Protein AF-A0A429IFC6-F1 (afdb_monomer)

Mean predicted aligned error: 6.34 Å

Sequence (269 aa):
KSPNPAKVIGRLPDEGERLALRFLDGLCARIGERYAPGARLVICSDGHIFSDLIGVPDPHVDAYNDALRAMIRTAGLSHLSTFDLRDVYGDLPCDAKREQVLRRYAPSLDALRAETRDTAAHDGETLRLYRGITRFLFEDTTGFEGTRSALQRACRSRAYGVIRRSRAWGALIAEHHPDAVRLSIHPQPRGAAKFGIRLLDAPDAWMTPWHACVLRQADGGVRLLRAADAARLGRLVHRDGRPSHYVEGAGRPAPVRLPAQVPPSATRR

Radius of gyration: 20.23 Å; Cα contacts (8 Å, |Δi|>4): 369; chains: 1; bounding box: 49×67×44 Å

Solvent-accessible surface area (backbone atoms only — not comparable to full-atom values): 15242 Å² total; per-residue (Å²): 87,50,68,24,64,57,25,21,81,56,59,55,70,36,47,32,46,56,52,30,51,52,46,55,31,52,50,25,52,57,42,27,78,78,37,84,92,44,50,73,46,72,47,70,55,57,50,71,70,41,19,79,80,67,68,39,60,60,73,54,41,50,53,23,52,52,49,46,55,46,50,38,59,78,69,64,42,82,35,55,50,76,44,42,71,52,79,77,52,53,86,55,56,63,68,59,49,42,47,55,43,41,74,75,47,32,67,56,70,64,60,55,50,50,48,43,68,37,58,72,54,78,77,20,49,57,36,53,51,43,52,51,44,21,52,48,48,52,72,39,62,69,90,72,94,65,53,73,68,56,49,52,52,52,23,51,59,45,22,55,55,52,53,34,43,51,51,12,50,51,49,54,47,41,72,78,43,69,87,54,84,42,72,32,68,44,83,52,63,91,90,48,83,43,44,52,49,83,64,67,55,48,93,48,75,73,72,46,48,56,56,19,29,29,33,36,40,90,88,70,46,65,37,50,34,35,28,58,60,35,60,76,52,21,48,83,38,67,53,96,91,34,73,33,34,24,38,49,46,100,62,80,80,74,81,78,79,68,80,77,78,77,74,82,80,78,82,76,133

Foldseek 3Di:
DQLDCQFDVDLAFFQQLLLLLVQVLVVQVVQCVVPVVTAADEAEDCCLLCCVLLVHDVVSVVRRVVRSVVSCVVVVSPRYHYHYLCNVPPPPDSVVSNVVLLVPWFDDLVVLVVLCVPCPPPVNPSVVQLVVQLVVSLVRDDDDPDDSVVSSVSSSVSSSSVVRSVRSSVVVCCVVPVPDQAEDLADDDPPDSYDHDPSFAEPDSNDGCSRFFWEQEPVRHIYTDGNNVLVVQFDFDDDPNHTHHGYGDPDDDDDDPDPDDDPPDPDDD

pLDDT: mean 90.87, std 14.27, range [37.75, 98.81]

Structure (mmCIF, N/CA/C/O backbone):
data_AF-A0A429IFC6-F1
#
_entry.id   AF-A0A429IFC6-F1
#
loop_
_atom_site.group_PDB
_atom_site.id
_atom_site.type_symbol
_atom_site.label_atom_id
_atom_site.label_alt_id
_atom_site.label_comp_id
_atom_site.label_asym_id
_atom_site.label_entity_id
_atom_site.label_seq_id
_atom_site.pdbx_PDB_ins_code
_atom_site.Cartn_x
_atom_site.Cartn_y
_atom_site.Cartn_z
_atom_site.occupancy
_atom_site.B_iso_or_equiv
_atom_site.auth_seq_id
_atom_site.auth_comp_id
_atom_site.auth_asym_id
_atom_site.auth_atom_id
_atom_site.pdbx_PDB_model_num
ATOM 1 N N . LYS A 1 1 ? 0.981 -2.974 6.735 1.00 94.50 1 LYS A N 1
ATOM 2 C CA . LYS A 1 1 ? 0.710 -1.694 7.441 1.00 94.50 1 LYS A CA 1
ATOM 3 C C . LYS A 1 1 ? 2.036 -0.983 7.752 1.00 94.50 1 LYS A C 1
ATOM 5 O O . LYS A 1 1 ? 3.031 -1.686 7.884 1.00 94.50 1 LYS A O 1
ATOM 10 N N . SER A 1 2 ? 2.066 0.355 7.839 1.00 95.81 2 SER A N 1
ATOM 11 C CA . SER A 1 2 ? 3.249 1.151 8.237 1.00 95.81 2 SER A CA 1
ATOM 12 C C . SER A 1 2 ? 3.934 0.562 9.480 1.00 95.81 2 SER A C 1
ATOM 14 O O . SER A 1 2 ? 3.228 0.268 10.447 1.00 95.81 2 SER A O 1
ATOM 16 N N . PRO A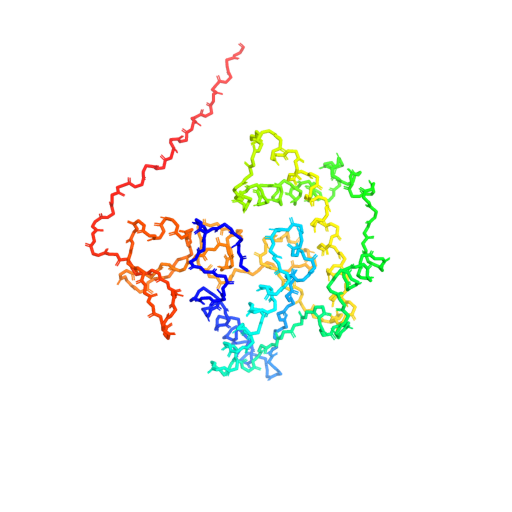 1 3 ? 5.273 0.433 9.514 1.00 95.00 3 PRO A N 1
ATOM 17 C CA . PRO A 1 3 ? 5.990 -0.000 10.714 1.00 95.00 3 PRO A CA 1
ATOM 18 C C . PRO A 1 3 ? 6.013 1.077 11.810 1.00 95.00 3 PRO A C 1
ATOM 20 O O . PRO A 1 3 ? 6.236 0.754 12.973 1.00 95.00 3 PRO A O 1
ATOM 23 N N . ASN A 1 4 ? 5.751 2.345 11.466 1.00 96.12 4 ASN A N 1
ATOM 24 C CA . ASN A 1 4 ? 5.719 3.443 12.427 1.00 96.12 4 ASN A CA 1
ATOM 25 C C . ASN A 1 4 ? 4.397 3.460 13.234 1.00 96.12 4 ASN A C 1
ATOM 27 O O . ASN A 1 4 ? 3.347 3.766 12.652 1.00 96.12 4 ASN A O 1
ATOM 31 N N . PRO A 1 5 ? 4.424 3.221 14.564 1.00 94.75 5 PRO A N 1
ATOM 32 C CA . PRO A 1 5 ? 3.229 3.191 15.412 1.00 94.75 5 PRO A CA 1
ATOM 33 C C . PRO A 1 5 ? 2.583 4.570 15.613 1.00 94.75 5 PRO A C 1
ATOM 35 O O . PRO A 1 5 ? 1.426 4.653 16.005 1.00 94.75 5 PRO A O 1
ATOM 38 N N . ALA A 1 6 ? 3.273 5.672 15.303 1.00 95.06 6 ALA A N 1
ATOM 39 C CA . ALA A 1 6 ? 2.653 6.998 15.316 1.00 95.06 6 ALA A CA 1
ATOM 40 C C . ALA A 1 6 ? 1.662 7.191 14.153 1.00 95.06 6 ALA A C 1
ATOM 42 O O . ALA A 1 6 ? 0.809 8.080 14.202 1.00 95.06 6 ALA A O 1
ATOM 43 N N . LYS A 1 7 ? 1.770 6.379 13.093 1.00 95.94 7 LYS A N 1
ATOM 44 C CA . LYS A 1 7 ? 0.909 6.466 11.909 1.00 95.94 7 LYS A CA 1
ATOM 45 C C . LYS A 1 7 ? -0.309 5.555 11.995 1.00 95.94 7 LYS A C 1
ATOM 47 O O . LYS A 1 7 ? -1.358 5.929 11.483 1.00 95.94 7 LYS A O 1
ATOM 52 N N . VAL A 1 8 ? -0.186 4.393 12.630 1.00 97.38 8 VAL A N 1
ATOM 53 C CA . VAL A 1 8 ? -1.187 3.315 12.582 1.00 97.38 8 VAL A CA 1
ATOM 54 C C . VAL A 1 8 ? -1.428 2.720 13.965 1.00 97.38 8 VAL A C 1
ATOM 56 O O . VAL A 1 8 ? -0.557 2.770 14.824 1.00 97.38 8 VAL A O 1
ATOM 59 N N . ILE A 1 9 ? -2.605 2.135 14.179 1.00 97.25 9 ILE A N 1
ATOM 60 C CA . ILE A 1 9 ? -3.026 1.598 15.488 1.00 97.25 9 ILE A CA 1
ATOM 61 C C . ILE A 1 9 ? -2.657 0.126 15.709 1.00 97.25 9 ILE A C 1
ATOM 63 O O . ILE A 1 9 ? -2.884 -0.423 16.784 1.00 97.25 9 ILE A O 1
ATOM 67 N N . GLY A 1 10 ? -2.110 -0.533 14.690 1.00 96.62 10 GLY A N 1
ATOM 68 C CA . GLY A 1 10 ? -1.752 -1.942 14.732 1.00 96.62 10 GLY A CA 1
ATOM 69 C C . GLY A 1 10 ? -1.103 -2.401 13.433 1.00 96.62 10 GLY A C 1
ATOM 70 O O . GLY A 1 10 ? -0.990 -1.644 12.470 1.00 96.62 10 GLY A O 1
ATOM 71 N N . ARG A 1 11 ? -0.654 -3.659 13.412 1.00 96.75 11 ARG A N 1
ATOM 72 C CA . ARG A 1 11 ? 0.000 -4.264 12.238 1.00 96.75 11 ARG A CA 1
ATOM 73 C C . ARG A 1 11 ? -0.983 -4.867 11.239 1.00 96.75 11 ARG A C 1
ATOM 75 O O . ARG A 1 11 ? -0.627 -4.997 10.074 1.00 96.75 11 ARG A O 1
ATOM 82 N N . LEU A 1 12 ? -2.175 -5.247 11.697 1.00 98.06 12 LEU A N 1
ATOM 83 C CA . LEU A 1 12 ? -3.220 -5.889 10.897 1.00 98.06 12 LEU A CA 1
ATOM 84 C C . LEU A 1 12 ? -4.153 -4.846 10.254 1.00 98.06 12 LEU A C 1
ATOM 86 O O . LEU A 1 12 ? -4.162 -3.699 10.705 1.00 98.06 12 LEU A O 1
ATOM 90 N N . PRO A 1 13 ? -4.931 -5.225 9.223 1.00 98.44 13 PRO A N 1
ATOM 91 C CA . PRO A 1 13 ? -6.008 -4.395 8.695 1.00 98.44 13 PRO A CA 1
ATOM 92 C C . PRO A 1 13 ? -6.987 -3.978 9.799 1.00 98.44 13 PRO A C 1
ATOM 94 O O . PRO A 1 13 ? -7.327 -4.784 10.670 1.00 98.44 13 PRO A O 1
ATOM 97 N N . ASP A 1 14 ? -7.449 -2.734 9.743 1.00 98.25 14 ASP A N 1
ATOM 98 C CA . ASP A 1 14 ? -8.372 -2.139 10.708 1.00 98.25 14 ASP A CA 1
ATOM 99 C C . ASP A 1 14 ? -9.606 -1.541 10.004 1.00 98.25 14 ASP A C 1
ATOM 101 O O . ASP A 1 14 ? -10.009 -1.983 8.922 1.00 98.25 14 ASP A O 1
ATOM 105 N N . GLU A 1 15 ? -10.279 -0.576 10.633 1.00 98.00 15 GLU A N 1
ATOM 106 C CA . GLU A 1 15 ? -11.466 0.054 10.056 1.00 98.00 15 GLU A CA 1
ATOM 107 C C . GLU A 1 15 ? -11.190 0.742 8.715 1.00 98.00 15 GLU A C 1
ATOM 109 O O . GLU A 1 15 ? -12.081 0.782 7.862 1.00 98.00 15 GLU A O 1
ATOM 114 N N . GLY A 1 16 ? -9.973 1.255 8.509 1.00 97.69 16 GLY A N 1
ATOM 115 C CA . GLY A 1 16 ? -9.588 1.897 7.258 1.00 97.69 16 GLY A CA 1
ATOM 116 C C . GLY A 1 16 ? -9.648 0.920 6.089 1.00 97.69 16 GLY A C 1
ATOM 117 O O . GLY A 1 16 ? -10.303 1.191 5.083 1.00 97.69 16 GLY A O 1
ATOM 118 N N . GLU A 1 17 ? -9.021 -0.248 6.223 1.00 98.56 17 GLU A N 1
ATOM 119 C CA . GLU A 1 17 ? -9.106 -1.288 5.200 1.00 98.56 17 GLU A CA 1
ATOM 120 C C . GLU A 1 17 ? -10.540 -1.800 5.035 1.00 98.56 17 GLU A C 1
ATOM 122 O O . GLU A 1 17 ? -10.997 -1.957 3.904 1.00 98.56 17 GLU A O 1
ATOM 127 N N . ARG A 1 18 ? -11.293 -1.990 6.127 1.00 98.25 18 ARG A N 1
ATOM 128 C CA . ARG A 1 18 ? -12.687 -2.459 6.048 1.00 98.25 18 ARG A CA 1
ATOM 129 C C . ARG A 1 18 ? -13.573 -1.523 5.221 1.00 98.25 18 ARG A C 1
ATOM 131 O O . ARG A 1 18 ? -14.374 -1.995 4.413 1.00 98.25 18 ARG A O 1
ATOM 138 N N . LEU A 1 19 ? -13.465 -0.211 5.434 1.00 98.12 19 LEU A N 1
ATOM 139 C CA . LEU A 1 19 ? -14.233 0.782 4.680 1.00 98.12 19 LEU A CA 1
ATOM 140 C C . LEU A 1 19 ? -13.764 0.869 3.225 1.00 98.12 19 LEU A C 1
ATOM 142 O O . LEU A 1 19 ? -14.602 0.904 2.328 1.00 98.12 19 LEU A O 1
ATOM 146 N N . ALA A 1 20 ? -12.450 0.831 2.986 1.00 98.25 20 ALA A N 1
ATOM 147 C CA . ALA A 1 20 ? -11.893 0.844 1.637 1.00 98.25 20 ALA A CA 1
ATOM 148 C C . ALA A 1 20 ? -12.346 -0.372 0.812 1.00 98.25 20 ALA A C 1
ATOM 150 O O . ALA A 1 20 ? -12.749 -0.218 -0.337 1.00 98.25 20 ALA A O 1
ATOM 151 N N . LEU A 1 21 ? -12.345 -1.573 1.400 1.00 98.75 21 LEU A N 1
ATOM 152 C CA . LEU A 1 21 ? -12.831 -2.785 0.739 1.00 98.75 21 LEU A CA 1
ATOM 153 C C . LEU A 1 21 ? -14.318 -2.669 0.376 1.00 98.75 21 LEU A C 1
ATOM 155 O O . LEU A 1 21 ? -14.693 -2.946 -0.757 1.00 98.75 21 LEU A O 1
ATOM 159 N N . ARG A 1 22 ? -15.166 -2.193 1.297 1.00 98.50 22 ARG A N 1
ATOM 160 C CA . ARG A 1 22 ? -16.598 -1.980 1.007 1.00 98.50 22 ARG A CA 1
ATOM 161 C C . ARG A 1 22 ? -16.827 -0.944 -0.086 1.00 98.50 22 ARG A C 1
ATOM 163 O O . ARG A 1 22 ? -17.714 -1.126 -0.910 1.00 98.50 22 ARG A O 1
ATOM 170 N N . PHE A 1 23 ? -16.032 0.122 -0.103 1.00 98.12 23 PHE A N 1
ATOM 171 C CA . PHE A 1 23 ? -16.078 1.116 -1.169 1.00 98.12 23 PHE A CA 1
ATOM 172 C C . PHE A 1 23 ? -15.742 0.497 -2.534 1.00 98.12 23 PHE A C 1
ATOM 174 O O . PHE A 1 23 ? -16.478 0.714 -3.494 1.00 98.12 23 PHE A O 1
ATOM 181 N N . LEU A 1 24 ? -14.668 -0.295 -2.622 1.00 98.56 24 LEU A N 1
ATOM 182 C CA . LEU A 1 24 ? -14.253 -0.940 -3.872 1.00 98.56 24 LEU A CA 1
ATOM 183 C C . LEU A 1 24 ? -15.269 -1.980 -4.364 1.00 98.56 24 LEU A C 1
ATOM 185 O O . LEU A 1 24 ? -15.543 -2.048 -5.561 1.00 98.56 24 LEU A O 1
ATOM 189 N N . ASP A 1 25 ? -15.848 -2.763 -3.455 1.00 98.69 25 ASP A N 1
ATOM 190 C CA . ASP A 1 25 ? -16.906 -3.719 -3.794 1.00 98.69 25 ASP A CA 1
ATOM 191 C C . ASP A 1 25 ? -18.178 -2.997 -4.274 1.00 98.69 25 ASP A C 1
ATOM 193 O O . ASP A 1 25 ? -18.708 -3.309 -5.339 1.00 98.69 25 ASP A O 1
ATOM 197 N N . GLY A 1 26 ? -18.595 -1.943 -3.563 1.00 98.44 26 GLY A N 1
ATOM 198 C CA . GLY A 1 26 ? -19.725 -1.102 -3.962 1.00 98.44 26 GLY A CA 1
ATOM 199 C C . GLY A 1 26 ? -19.502 -0.378 -5.294 1.00 98.44 26 GLY A C 1
ATOM 200 O O . GLY A 1 26 ? -20.444 -0.201 -6.063 1.00 98.44 26 GLY A O 1
ATOM 201 N N . LEU A 1 27 ? -18.262 0.008 -5.615 1.00 98.12 27 LEU A N 1
ATOM 202 C CA . LEU A 1 27 ? -17.910 0.529 -6.938 1.00 98.12 27 LEU A CA 1
ATOM 203 C C . LEU A 1 27 ? -18.180 -0.513 -8.032 1.00 98.12 27 LEU A C 1
ATOM 205 O O . LEU A 1 27 ? -18.777 -0.172 -9.050 1.00 98.12 27 LEU A O 1
ATOM 209 N N . CYS A 1 28 ? -17.779 -1.768 -7.821 1.00 98.56 28 CYS A N 1
ATOM 210 C CA . CYS A 1 28 ? -18.028 -2.842 -8.784 1.00 98.56 28 CYS A CA 1
ATOM 211 C C . CYS A 1 28 ? -19.529 -3.115 -8.953 1.00 98.56 28 CYS A C 1
ATOM 213 O O . CYS A 1 28 ? -20.005 -3.204 -10.085 1.00 98.56 28 CYS A O 1
ATOM 215 N N . ALA A 1 29 ? -20.282 -3.157 -7.849 1.00 98.31 29 ALA A N 1
ATOM 216 C CA . ALA A 1 29 ? -21.735 -3.327 -7.876 1.00 98.31 29 ALA A CA 1
ATOM 217 C C . ALA A 1 29 ? -22.427 -2.220 -8.696 1.00 98.31 29 ALA A C 1
ATOM 219 O O . ALA A 1 29 ? -23.222 -2.510 -9.588 1.00 98.31 29 ALA A O 1
ATOM 220 N N . ARG A 1 30 ? -22.040 -0.954 -8.485 1.00 98.31 30 ARG A N 1
ATOM 221 C CA . ARG A 1 30 ? -22.562 0.200 -9.242 1.00 98.31 30 ARG A CA 1
ATOM 222 C C . ARG A 1 30 ? -22.222 0.168 -10.731 1.00 98.31 30 ARG A C 1
ATOM 224 O O . ARG A 1 30 ? -22.971 0.711 -11.539 1.00 98.31 30 ARG A O 1
ATOM 231 N N . ILE A 1 31 ? -21.092 -0.431 -11.111 1.00 98.25 31 ILE A N 1
ATOM 232 C CA . ILE A 1 31 ? -20.790 -0.680 -12.527 1.00 98.25 31 ILE A CA 1
ATOM 233 C C . ILE A 1 31 ? -21.772 -1.720 -13.080 1.00 98.25 31 ILE A C 1
ATOM 235 O O . ILE A 1 31 ? -22.324 -1.499 -14.153 1.00 98.25 31 ILE A O 1
ATOM 239 N N . GLY A 1 32 ? -22.056 -2.789 -12.329 1.00 97.94 32 GLY A N 1
ATOM 240 C CA . GLY A 1 32 ? -23.046 -3.816 -12.686 1.00 97.94 32 GLY A CA 1
ATOM 241 C C . GLY A 1 32 ? -24.461 -3.284 -12.905 1.00 97.94 32 GLY A C 1
ATOM 242 O O . GLY A 1 32 ? -25.145 -3.721 -13.825 1.00 97.94 32 GLY A O 1
ATOM 243 N N . GLU A 1 33 ? -24.870 -2.268 -12.144 1.00 98.06 33 GLU A N 1
ATOM 244 C CA . GLU A 1 33 ? -26.150 -1.569 -12.344 1.00 98.06 33 GLU A CA 1
ATOM 245 C C . GLU A 1 33 ? -26.250 -0.864 -13.711 1.00 98.06 33 GLU A C 1
ATOM 247 O O . GLU A 1 33 ? -27.350 -0.587 -14.188 1.00 98.06 33 GLU A O 1
ATOM 252 N N . ARG A 1 34 ? -25.114 -0.529 -14.340 1.00 98.00 34 ARG A N 1
ATOM 253 C CA . ARG A 1 34 ? -25.047 0.188 -15.628 1.00 98.00 34 ARG A CA 1
ATOM 254 C C . ARG A 1 34 ? -24.563 -0.675 -16.787 1.00 98.00 34 ARG A C 1
ATOM 256 O O . ARG A 1 34 ? -24.834 -0.345 -17.937 1.00 98.00 34 ARG A O 1
ATOM 263 N N . TYR A 1 35 ? -23.843 -1.750 -16.497 1.00 97.81 35 TYR A N 1
ATOM 264 C CA . TYR A 1 35 ? -23.263 -2.663 -17.466 1.00 97.81 35 TYR A CA 1
ATOM 265 C C . TYR A 1 35 ? -23.443 -4.091 -16.957 1.00 97.81 35 TYR A C 1
ATOM 267 O O . TYR A 1 35 ? -22.752 -4.503 -16.031 1.00 97.81 35 TYR A O 1
ATOM 275 N N . ALA A 1 36 ? -24.374 -4.836 -17.563 1.00 96.69 36 ALA A N 1
ATOM 276 C CA . ALA A 1 36 ? -24.832 -6.134 -17.060 1.00 96.69 36 ALA A CA 1
ATOM 277 C C . ALA A 1 36 ? -23.716 -7.163 -16.767 1.00 96.69 36 ALA A C 1
ATOM 279 O O . ALA A 1 36 ? -23.841 -7.877 -15.773 1.00 96.69 36 ALA A O 1
ATOM 280 N N . PRO A 1 37 ? -22.609 -7.241 -17.539 1.00 97.50 37 PRO A N 1
ATOM 281 C CA . PRO A 1 37 ? -21.489 -8.121 -17.186 1.00 97.50 37 PRO A CA 1
ATOM 282 C C . PRO A 1 37 ? -20.783 -7.767 -15.864 1.00 97.50 37 PRO A C 1
ATOM 284 O O . PRO A 1 37 ? -20.080 -8.603 -15.300 1.00 97.50 37 PRO A O 1
ATOM 287 N N . GLY A 1 38 ? -20.966 -6.548 -15.356 1.00 97.56 38 GLY A N 1
ATOM 288 C CA . GLY A 1 38 ? -20.419 -6.090 -14.085 1.00 97.56 38 GLY A CA 1
ATOM 289 C C . GLY A 1 38 ? -18.931 -5.764 -14.123 1.00 97.56 38 GLY A C 1
ATOM 290 O O . GLY A 1 38 ? -18.351 -5.461 -15.166 1.00 97.56 38 GLY A O 1
ATOM 291 N N . ALA A 1 39 ? -18.320 -5.786 -12.940 1.00 98.12 39 ALA A N 1
ATOM 292 C CA . ALA A 1 39 ? -16.895 -5.571 -12.745 1.00 98.12 39 ALA A CA 1
ATOM 293 C C . ALA A 1 39 ? -16.368 -6.446 -11.603 1.00 98.12 39 ALA A C 1
ATOM 295 O O . ALA A 1 39 ? -17.094 -6.791 -10.669 1.00 98.12 39 ALA A O 1
ATOM 296 N N . ARG A 1 40 ? -15.078 -6.776 -11.668 1.00 98.25 40 ARG A N 1
ATOM 297 C CA . ARG A 1 40 ? -14.329 -7.404 -10.575 1.00 98.25 40 ARG A CA 1
ATOM 298 C C . ARG A 1 40 ? -13.052 -6.617 -10.344 1.00 98.25 40 ARG A C 1
ATOM 300 O O . ARG A 1 40 ? -12.507 -6.031 -11.279 1.00 98.25 40 ARG A O 1
ATOM 307 N N . LEU A 1 41 ? -12.565 -6.633 -9.111 1.00 98.62 41 LEU A N 1
ATOM 308 C CA . LEU A 1 41 ? -11.346 -5.935 -8.737 1.00 98.62 41 LEU A CA 1
ATOM 309 C C . LEU A 1 41 ? -10.370 -6.898 -8.067 1.00 98.62 41 LEU A C 1
ATOM 311 O O . LEU A 1 41 ? -10.677 -7.514 -7.048 1.00 98.62 41 LEU A O 1
ATOM 315 N N . VAL A 1 42 ? -9.168 -6.983 -8.638 1.00 98.69 42 VAL A N 1
ATOM 316 C CA . VAL A 1 42 ? -8.063 -7.785 -8.107 1.00 98.69 42 VAL A CA 1
ATOM 317 C C . VAL A 1 42 ? -7.112 -6.878 -7.329 1.00 98.69 42 VAL A C 1
ATOM 319 O O . VAL A 1 42 ? -6.417 -6.032 -7.896 1.00 98.69 42 VAL A O 1
ATOM 322 N N . ILE A 1 43 ? -7.064 -7.049 -6.011 1.00 98.56 43 ILE A N 1
ATOM 323 C CA . ILE A 1 43 ? -6.150 -6.318 -5.132 1.00 98.56 43 ILE A CA 1
ATOM 324 C C . ILE A 1 43 ? -4.769 -6.970 -5.221 1.00 98.56 43 ILE A C 1
ATOM 326 O O . ILE A 1 43 ? -4.520 -8.019 -4.630 1.00 98.56 43 ILE A O 1
ATOM 330 N N . CYS A 1 44 ? -3.867 -6.329 -5.960 1.00 98.44 44 CYS A N 1
ATOM 331 C CA . CYS A 1 44 ? -2.492 -6.789 -6.134 1.00 98.44 44 CYS A CA 1
ATOM 332 C C . CYS A 1 44 ? -1.620 -6.340 -4.944 1.00 98.44 44 CYS A C 1
ATOM 334 O O . CYS A 1 44 ? -1.094 -5.224 -4.967 1.00 98.44 44 CYS A O 1
ATOM 336 N N . SER A 1 45 ? -1.487 -7.175 -3.908 1.00 97.69 45 SER A N 1
ATOM 337 C CA . SER A 1 45 ? -0.713 -6.856 -2.699 1.00 97.69 45 SER A CA 1
ATOM 338 C C . SER A 1 45 ? 0.783 -6.827 -2.999 1.00 97.69 45 SER A C 1
ATOM 340 O O . SER A 1 45 ? 1.363 -7.791 -3.493 1.00 97.69 45 SER A O 1
ATOM 342 N N . ASP A 1 46 ? 1.418 -5.710 -2.667 1.00 96.94 46 ASP A N 1
ATOM 343 C CA . ASP A 1 46 ? 2.833 -5.446 -2.902 1.00 96.94 46 ASP A CA 1
ATOM 344 C C . ASP A 1 46 ? 3.703 -5.638 -1.643 1.00 96.94 46 ASP A C 1
ATOM 346 O O . ASP A 1 46 ? 4.908 -5.383 -1.654 1.00 96.94 46 ASP A O 1
ATOM 350 N N . GLY A 1 47 ? 3.122 -6.136 -0.547 1.00 96.94 47 GLY A N 1
ATOM 351 C CA . GLY A 1 47 ? 3.828 -6.260 0.727 1.00 96.94 47 GLY A CA 1
ATOM 352 C C . GLY A 1 47 ? 5.108 -7.096 0.621 1.00 96.94 47 GLY A C 1
ATOM 353 O O . GLY A 1 47 ? 6.176 -6.629 1.006 1.00 96.94 47 GLY A O 1
ATOM 354 N N . HIS A 1 48 ? 5.031 -8.290 0.022 1.00 97.81 48 HIS A N 1
ATOM 355 C CA . HIS A 1 48 ? 6.184 -9.189 -0.109 1.00 97.81 48 HIS A CA 1
ATOM 356 C C . HIS A 1 48 ? 7.241 -8.674 -1.087 1.00 97.81 48 HIS A C 1
ATOM 358 O O . HIS A 1 48 ? 8.407 -9.049 -0.972 1.00 97.81 48 HIS A O 1
ATOM 364 N N . ILE A 1 49 ? 6.868 -7.816 -2.047 1.00 97.81 49 ILE A N 1
ATOM 365 C CA . ILE A 1 49 ? 7.860 -7.234 -2.951 1.00 97.81 49 ILE A CA 1
ATOM 366 C C . ILE A 1 49 ? 8.669 -6.135 -2.245 1.00 97.81 49 ILE A C 1
ATOM 368 O O . ILE A 1 49 ? 9.806 -5.893 -2.634 1.00 97.81 49 ILE A O 1
ATOM 372 N N . PHE A 1 50 ? 8.157 -5.494 -1.189 1.00 97.00 50 PHE A N 1
ATOM 373 C CA . PHE A 1 50 ? 8.822 -4.350 -0.543 1.00 97.00 50 PHE A CA 1
ATOM 374 C C . PHE A 1 50 ? 9.291 -4.570 0.895 1.00 97.00 50 PHE A C 1
ATOM 376 O O . PHE A 1 50 ? 10.033 -3.729 1.396 1.00 97.00 50 PHE A O 1
ATOM 383 N N . SER A 1 51 ? 8.848 -5.640 1.547 1.00 96.06 51 SER A N 1
ATOM 384 C CA . SER A 1 51 ? 8.926 -5.882 2.994 1.00 96.06 51 SER A CA 1
ATOM 385 C C . SER A 1 51 ? 10.269 -5.528 3.647 1.00 96.06 51 SER A C 1
ATOM 387 O O . SER A 1 51 ? 10.312 -4.674 4.534 1.00 96.06 51 SER A O 1
ATOM 389 N N . ASP A 1 52 ? 11.380 -6.077 3.164 1.00 95.56 52 ASP A N 1
ATOM 390 C CA . ASP A 1 52 ? 12.749 -5.752 3.606 1.00 95.56 52 ASP A CA 1
ATOM 391 C C . ASP A 1 52 ? 13.140 -4.268 3.413 1.00 95.56 52 ASP A C 1
ATOM 393 O O . ASP A 1 52 ? 13.737 -3.658 4.300 1.00 95.56 52 ASP A O 1
ATOM 397 N N . LEU A 1 53 ? 12.780 -3.642 2.289 1.00 96.19 53 LEU A N 1
ATOM 398 C CA . LEU A 1 53 ? 13.108 -2.241 1.995 1.00 96.19 53 LEU A CA 1
ATOM 399 C C . LEU A 1 53 ? 12.354 -1.260 2.898 1.00 96.19 53 LEU A C 1
ATOM 401 O O . LEU A 1 53 ? 12.879 -0.182 3.204 1.00 96.19 53 LEU A O 1
ATOM 405 N N . ILE A 1 54 ? 11.143 -1.632 3.318 1.00 93.81 54 ILE A N 1
ATOM 406 C CA . ILE A 1 54 ? 10.292 -0.829 4.203 1.00 93.81 54 ILE A CA 1
ATOM 407 C C . ILE A 1 54 ? 10.397 -1.241 5.677 1.00 93.81 54 ILE A C 1
ATOM 409 O O . ILE A 1 54 ? 9.746 -0.626 6.513 1.00 93.81 54 ILE A O 1
ATOM 413 N N . GLY A 1 55 ? 11.219 -2.240 6.016 1.00 93.62 55 GLY A N 1
ATOM 414 C CA . GLY A 1 55 ? 11.425 -2.677 7.400 1.00 93.62 55 GLY A CA 1
ATOM 415 C C . GLY A 1 55 ? 10.217 -3.389 8.017 1.00 93.62 55 GLY A C 1
ATOM 416 O O . GLY A 1 55 ? 9.978 -3.279 9.218 1.00 93.62 55 GLY A O 1
ATOM 417 N N . VAL A 1 56 ? 9.437 -4.102 7.206 1.00 96.31 56 VAL A N 1
ATOM 418 C CA . VAL A 1 56 ? 8.300 -4.914 7.653 1.00 96.31 56 VAL A CA 1
ATOM 419 C C . VAL A 1 56 ? 8.647 -6.387 7.426 1.00 96.31 56 VAL A C 1
ATOM 421 O O . VAL A 1 56 ? 8.784 -6.776 6.277 1.00 96.31 56 VAL A O 1
ATOM 424 N N . PRO A 1 57 ? 8.778 -7.223 8.472 1.00 97.12 57 PRO A N 1
ATOM 425 C CA . PRO A 1 57 ? 9.029 -8.658 8.316 1.00 97.12 57 PRO A CA 1
ATOM 426 C C . PRO A 1 57 ? 7.971 -9.370 7.461 1.00 97.12 57 PRO A C 1
ATOM 428 O O . PRO A 1 57 ? 6.780 -9.095 7.616 1.00 97.12 57 PRO A O 1
ATOM 431 N N . ASP A 1 58 ? 8.379 -10.334 6.630 1.00 98.00 58 ASP A N 1
ATOM 432 C CA . ASP A 1 58 ? 7.455 -11.104 5.778 1.00 98.00 58 ASP A CA 1
ATOM 433 C C . ASP A 1 58 ? 6.312 -11.784 6.554 1.00 98.00 58 ASP A C 1
ATOM 435 O O . ASP A 1 58 ? 5.167 -11.627 6.135 1.00 98.00 58 ASP A O 1
ATOM 439 N N . PRO A 1 59 ? 6.522 -12.386 7.746 1.00 97.81 59 PRO A N 1
ATOM 440 C CA . PRO A 1 59 ? 5.408 -12.941 8.521 1.00 97.81 59 PRO A CA 1
ATOM 441 C C . PRO A 1 59 ? 4.339 -11.906 8.911 1.00 97.81 59 PRO A C 1
ATOM 443 O O . PRO A 1 59 ? 3.170 -12.244 9.096 1.00 97.81 59 PRO A O 1
ATOM 446 N N . HIS A 1 60 ? 4.704 -10.622 9.035 1.00 98.25 60 HIS A N 1
ATOM 447 C CA . HIS A 1 60 ? 3.714 -9.561 9.244 1.00 98.25 60 HIS A CA 1
ATOM 448 C C . HIS A 1 60 ? 2.934 -9.243 7.966 1.00 98.25 60 HIS A C 1
ATOM 450 O O . HIS A 1 60 ? 1.772 -8.847 8.055 1.00 98.25 60 HIS A O 1
ATOM 456 N N . VAL A 1 61 ? 3.556 -9.389 6.793 1.00 98.31 61 VAL A N 1
ATOM 457 C CA . VAL A 1 61 ? 2.880 -9.253 5.499 1.00 98.31 61 VAL A CA 1
ATOM 458 C C . VAL A 1 61 ? 1.897 -10.399 5.293 1.00 98.31 61 VAL A C 1
ATOM 460 O O . VAL A 1 61 ? 0.748 -10.129 4.943 1.00 98.31 61 VAL A O 1
ATOM 463 N N . ASP A 1 62 ? 2.304 -11.638 5.575 1.00 98.00 62 ASP A N 1
ATOM 464 C CA . ASP A 1 62 ? 1.419 -12.806 5.545 1.00 98.00 62 ASP A CA 1
ATOM 465 C C . ASP A 1 62 ? 0.196 -12.588 6.437 1.00 98.00 62 ASP A C 1
ATOM 467 O O . ASP A 1 62 ? -0.936 -12.591 5.951 1.00 98.00 62 ASP A O 1
ATOM 471 N N . ALA A 1 63 ? 0.419 -12.264 7.715 1.00 98.50 63 ALA A N 1
ATOM 472 C CA . ALA A 1 63 ? -0.664 -12.018 8.664 1.00 98.50 63 ALA A CA 1
ATOM 473 C C . ALA A 1 63 ? -1.597 -10.878 8.216 1.00 98.50 63 ALA A C 1
ATOM 475 O O . ALA A 1 63 ? -2.815 -10.960 8.394 1.00 98.50 63 ALA A O 1
ATOM 476 N N . TYR A 1 64 ? -1.049 -9.814 7.619 1.00 98.62 64 TYR A N 1
ATOM 477 C CA . TYR A 1 64 ? -1.844 -8.712 7.080 1.00 98.62 64 TYR A CA 1
ATOM 478 C C . TYR A 1 64 ? -2.703 -9.157 5.891 1.00 98.62 64 TYR A C 1
ATOM 480 O O . TYR A 1 64 ? -3.902 -8.877 5.866 1.00 98.62 64 TYR A O 1
ATOM 488 N N . ASN A 1 65 ? -2.112 -9.858 4.920 1.00 98.31 65 ASN A N 1
ATOM 489 C CA . ASN A 1 65 ? -2.815 -10.335 3.730 1.00 98.31 65 ASN A CA 1
ATOM 490 C C . ASN A 1 65 ? -3.897 -11.360 4.093 1.00 98.31 65 ASN A C 1
ATOM 492 O O . ASN A 1 65 ? -5.004 -11.306 3.557 1.00 98.31 65 ASN A O 1
ATOM 496 N N . ASP A 1 66 ? -3.615 -12.259 5.033 1.00 98.50 66 ASP A N 1
ATOM 497 C CA . ASP A 1 66 ? -4.559 -13.289 5.460 1.00 98.50 66 ASP A CA 1
ATOM 498 C C . ASP A 1 66 ? -5.739 -12.677 6.225 1.00 98.50 66 ASP A C 1
ATOM 500 O O . ASP A 1 66 ? -6.895 -13.031 5.972 1.00 98.50 66 ASP A O 1
ATOM 504 N N . ALA A 1 67 ? -5.478 -11.681 7.079 1.00 98.38 67 ALA A N 1
ATOM 505 C CA . ALA A 1 67 ? -6.524 -10.897 7.729 1.00 98.38 67 ALA A CA 1
ATOM 506 C C . ALA A 1 67 ? -7.359 -10.087 6.719 1.00 98.38 67 ALA A C 1
ATOM 508 O O . ALA A 1 67 ? -8.579 -10.016 6.857 1.00 98.38 67 ALA A O 1
ATOM 509 N N . LEU A 1 68 ? -6.739 -9.522 5.675 1.00 98.50 68 LEU A N 1
ATOM 510 C CA . LEU A 1 68 ? -7.444 -8.794 4.615 1.00 98.50 68 LEU A CA 1
ATOM 511 C C . LEU A 1 68 ? -8.375 -9.729 3.826 1.00 98.50 68 LEU A C 1
ATOM 513 O O . LEU A 1 68 ? -9.546 -9.413 3.617 1.00 98.50 68 LEU A O 1
ATOM 517 N N . ARG A 1 69 ? -7.886 -10.917 3.447 1.00 98.62 69 ARG A N 1
ATOM 518 C CA . ARG A 1 69 ? -8.688 -11.964 2.793 1.00 98.62 69 ARG A CA 1
ATOM 519 C C . ARG A 1 69 ? -9.834 -12.435 3.690 1.00 98.62 69 ARG A C 1
ATOM 521 O O . ARG A 1 69 ? -10.944 -12.639 3.203 1.00 98.62 69 ARG A O 1
ATOM 528 N N . ALA A 1 70 ? -9.596 -12.579 4.995 1.00 98.25 70 ALA A N 1
ATOM 529 C CA . ALA A 1 70 ? -10.649 -12.897 5.955 1.00 98.25 70 ALA A CA 1
ATOM 530 C C . ALA A 1 70 ? -11.713 -11.790 6.021 1.00 98.25 70 ALA A C 1
ATOM 532 O O . ALA A 1 70 ? -12.897 -12.105 5.975 1.00 98.25 70 ALA A O 1
ATOM 533 N N . MET A 1 71 ? -11.324 -10.508 6.034 1.00 98.06 71 MET A N 1
ATOM 534 C CA . MET A 1 71 ? -12.278 -9.391 5.985 1.00 98.06 71 MET A CA 1
ATOM 535 C C . MET A 1 71 ? -13.156 -9.427 4.730 1.00 98.06 71 MET A C 1
ATOM 537 O O . MET A 1 71 ? -14.364 -9.235 4.846 1.00 98.06 71 MET A O 1
ATOM 541 N N . ILE A 1 72 ? -12.570 -9.697 3.556 1.00 98.75 72 ILE A N 1
ATOM 542 C CA . ILE A 1 72 ? -13.307 -9.834 2.287 1.00 98.75 72 ILE A CA 1
ATOM 543 C C . ILE A 1 72 ? -14.353 -10.950 2.392 1.00 98.75 72 ILE A C 1
ATOM 545 O O . ILE A 1 72 ? -15.527 -10.712 2.105 1.00 98.75 72 ILE A O 1
ATOM 549 N N . ARG A 1 73 ? -13.950 -12.141 2.863 1.00 98.50 73 ARG A N 1
ATOM 550 C CA . ARG A 1 73 ? -14.852 -13.295 3.014 1.00 98.50 73 ARG A CA 1
ATOM 551 C C . ARG A 1 73 ? -15.963 -13.038 4.029 1.00 98.50 73 ARG A C 1
ATOM 553 O O . ARG A 1 73 ? -17.130 -13.203 3.699 1.00 98.50 73 ARG A O 1
ATOM 560 N N . THR A 1 74 ? -15.617 -12.603 5.240 1.00 97.56 74 THR A N 1
ATOM 561 C CA . THR A 1 74 ? -16.584 -12.376 6.327 1.00 97.56 74 THR A CA 1
ATOM 562 C C . THR A 1 74 ? -17.593 -11.282 5.981 1.00 97.56 74 THR A C 1
ATOM 564 O O . THR A 1 74 ? -18.743 -11.352 6.401 1.00 97.56 74 THR A O 1
ATOM 567 N N . ALA A 1 75 ? -17.189 -10.267 5.213 1.00 97.75 75 ALA A N 1
ATOM 568 C CA . ALA A 1 75 ? -18.089 -9.204 4.778 1.00 97.75 75 ALA A CA 1
ATOM 569 C C . ALA A 1 75 ? -18.887 -9.540 3.503 1.00 97.75 75 ALA A C 1
ATOM 571 O O . ALA A 1 75 ? -19.708 -8.714 3.109 1.00 97.75 75 ALA A O 1
ATOM 572 N N . GLY A 1 76 ? -18.661 -10.703 2.878 1.00 98.38 76 GLY A N 1
ATOM 573 C CA . GLY A 1 76 ? -19.367 -11.128 1.666 1.00 98.38 76 GLY A CA 1
ATOM 574 C C . GLY A 1 76 ? -19.057 -10.281 0.428 1.00 98.38 76 GLY A C 1
ATOM 575 O O . GLY A 1 76 ? -19.929 -10.105 -0.413 1.00 98.38 76 GLY A O 1
ATOM 576 N N . LEU A 1 77 ? -17.843 -9.727 0.319 1.00 98.69 77 LEU A N 1
ATOM 577 C CA . LEU A 1 77 ? -17.465 -8.813 -0.770 1.00 98.69 77 LEU A CA 1
ATOM 578 C C . LEU A 1 77 ? -17.105 -9.600 -2.040 1.00 98.69 77 LEU A C 1
ATOM 580 O O . LEU A 1 77 ? -15.938 -9.902 -2.297 1.00 98.69 77 LEU A O 1
ATOM 584 N N . SER A 1 78 ? -18.122 -9.990 -2.806 1.00 97.94 78 SER A N 1
ATOM 585 C CA . SER A 1 78 ? -18.016 -10.958 -3.907 1.00 97.94 78 SER A CA 1
ATOM 586 C C . SER A 1 78 ? -17.304 -10.445 -5.162 1.00 97.94 78 SER A C 1
ATOM 588 O O . SER A 1 78 ? -16.893 -11.253 -6.003 1.00 97.94 78 SER A O 1
ATOM 590 N N . HIS A 1 79 ? -17.140 -9.127 -5.319 1.00 98.69 79 HIS A N 1
ATOM 591 C CA . HIS A 1 79 ? -16.456 -8.551 -6.482 1.00 98.69 79 HIS A CA 1
ATOM 592 C C . HIS A 1 79 ? -14.935 -8.482 -6.313 1.00 98.69 79 HIS A C 1
ATOM 594 O O . HIS A 1 79 ? -14.230 -8.169 -7.275 1.00 98.69 79 HIS A O 1
ATOM 600 N N . LEU A 1 80 ? -14.423 -8.759 -5.110 1.00 98.81 80 LEU A N 1
ATOM 601 C CA . LEU A 1 80 ? -13.017 -8.579 -4.769 1.00 98.81 80 LEU A CA 1
ATOM 602 C C . LEU A 1 80 ? -12.260 -9.907 -4.732 1.00 98.81 80 LEU A C 1
ATOM 604 O O . LEU A 1 80 ? -12.705 -10.885 -4.135 1.00 98.81 80 LEU A O 1
ATOM 608 N N . SER A 1 81 ? -11.058 -9.908 -5.298 1.00 98.44 81 SER A N 1
ATOM 609 C CA . SER A 1 81 ? -10.059 -10.963 -5.109 1.00 98.44 81 SER A CA 1
ATOM 610 C C . SER A 1 81 ? -8.693 -10.356 -4.782 1.00 98.44 81 SER A C 1
ATOM 612 O O . SER A 1 81 ? -8.514 -9.137 -4.803 1.00 98.44 81 SER A O 1
ATOM 614 N N . THR A 1 82 ? -7.719 -11.195 -4.435 1.00 98.50 82 THR A N 1
ATOM 615 C CA . THR A 1 82 ? -6.348 -10.766 -4.127 1.00 98.50 82 THR A CA 1
ATOM 616 C C . THR A 1 82 ? -5.351 -11.481 -5.022 1.00 98.50 82 THR A C 1
ATOM 618 O O . THR A 1 82 ? -5.585 -12.636 -5.362 1.00 98.50 82 THR A O 1
ATOM 621 N N . PHE A 1 83 ? -4.238 -10.819 -5.314 1.00 98.56 83 PHE A N 1
ATOM 622 C CA . PHE A 1 83 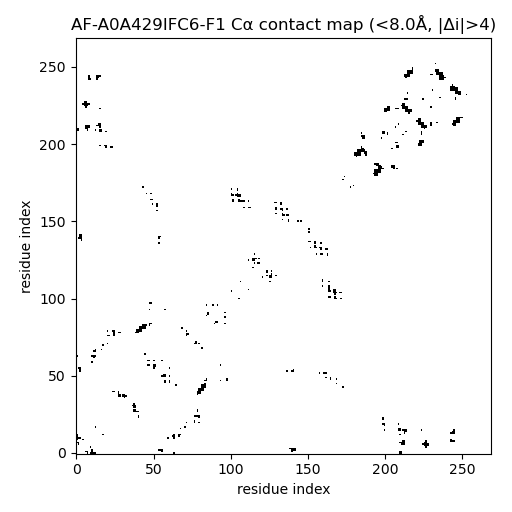? -3.093 -11.370 -6.031 1.00 98.56 83 PHE A CA 1
ATOM 623 C C . PHE A 1 83 ? -1.800 -10.909 -5.346 1.00 98.56 83 PHE A C 1
ATOM 625 O O . PHE A 1 83 ? -1.622 -9.714 -5.109 1.00 98.56 83 PHE A O 1
ATOM 632 N N . ASP A 1 84 ? -0.913 -11.826 -4.982 1.00 97.81 84 ASP A N 1
ATOM 633 C CA . ASP A 1 84 ? 0.377 -11.544 -4.354 1.00 97.81 84 ASP A CA 1
ATOM 634 C C . ASP A 1 84 ? 1.470 -12.524 -4.832 1.00 97.81 84 ASP A C 1
ATOM 636 O O . ASP A 1 84 ? 1.240 -13.391 -5.671 1.00 97.81 84 ASP A O 1
ATOM 640 N N . LEU A 1 85 ? 2.705 -12.380 -4.336 1.00 97.69 85 LEU A N 1
ATOM 641 C CA . LEU A 1 85 ? 3.819 -13.240 -4.767 1.00 97.69 85 LEU A CA 1
ATOM 642 C C . LEU A 1 85 ? 3.646 -14.728 -4.410 1.00 97.69 85 LEU A C 1
ATOM 644 O O . LEU A 1 85 ? 4.333 -15.560 -5.001 1.00 97.69 85 LEU A O 1
ATOM 648 N N . ARG A 1 86 ? 2.767 -15.084 -3.465 1.00 96.75 86 ARG A N 1
ATOM 649 C CA . ARG A 1 86 ? 2.423 -16.483 -3.157 1.00 96.75 86 ARG A CA 1
ATOM 650 C C . ARG A 1 86 ? 1.560 -17.079 -4.266 1.00 96.75 86 ARG A C 1
ATOM 652 O O . ARG A 1 86 ? 1.752 -18.239 -4.600 1.00 96.75 86 ARG A O 1
ATOM 659 N N . ASP A 1 87 ? 0.702 -16.276 -4.894 1.00 97.81 87 ASP A N 1
ATOM 660 C CA . ASP A 1 87 ? -0.121 -16.719 -6.027 1.00 97.81 87 ASP A CA 1
ATOM 661 C C . ASP A 1 87 ? 0.729 -16.998 -7.285 1.00 97.81 87 ASP A C 1
ATOM 663 O O . ASP A 1 87 ? 0.360 -17.825 -8.112 1.00 97.81 87 ASP A O 1
ATOM 667 N N . VAL A 1 88 ? 1.890 -16.341 -7.418 1.00 97.75 88 VAL A N 1
ATOM 668 C CA . VAL A 1 88 ? 2.805 -16.512 -8.566 1.00 97.75 88 VAL A CA 1
ATOM 669 C C . VAL A 1 88 ? 3.844 -17.608 -8.335 1.00 97.75 88 VAL A C 1
ATOM 671 O O . VAL A 1 88 ? 4.162 -18.369 -9.243 1.00 97.75 88 VAL A O 1
ATOM 674 N N . TYR A 1 89 ? 4.408 -17.672 -7.128 1.00 97.62 89 TYR A N 1
ATOM 675 C CA . TYR A 1 89 ? 5.600 -18.475 -6.836 1.00 97.62 89 TYR A CA 1
ATOM 676 C C . TYR A 1 89 ? 5.396 -19.511 -5.718 1.00 97.62 89 TYR A C 1
ATOM 678 O O . TYR A 1 89 ? 6.371 -20.110 -5.260 1.00 97.62 89 TYR A O 1
ATOM 686 N N . GLY A 1 90 ? 4.163 -19.703 -5.244 1.00 96.00 90 GLY A N 1
ATOM 687 C CA . GLY A 1 90 ? 3.817 -20.700 -4.230 1.00 96.00 90 GLY A CA 1
ATOM 688 C C . GLY A 1 90 ? 4.611 -20.532 -2.936 1.00 96.00 90 GLY A C 1
ATOM 689 O O . GLY A 1 90 ? 4.698 -19.432 -2.383 1.00 96.00 90 GLY A O 1
ATOM 690 N N . ASP A 1 91 ? 5.237 -21.616 -2.484 1.00 95.62 91 ASP A N 1
ATOM 691 C CA . ASP A 1 91 ? 5.924 -21.706 -1.190 1.00 95.62 91 ASP A CA 1
ATOM 692 C C . ASP A 1 91 ? 7.408 -21.316 -1.232 1.00 95.62 91 ASP A C 1
ATOM 694 O O . ASP A 1 91 ? 8.125 -21.490 -0.247 1.00 95.62 91 ASP A O 1
ATOM 698 N N . LEU A 1 92 ? 7.898 -20.754 -2.347 1.00 97.44 92 LEU A N 1
ATOM 699 C CA . LEU A 1 92 ? 9.279 -20.268 -2.401 1.00 97.44 92 LEU A CA 1
ATOM 700 C C . LEU A 1 92 ? 9.568 -19.266 -1.261 1.00 97.44 92 LEU A C 1
ATOM 702 O O . LEU A 1 92 ? 8.702 -18.440 -0.935 1.00 97.44 92 LEU A O 1
ATOM 706 N N . PRO A 1 93 ? 10.791 -19.264 -0.693 1.00 97.69 93 PRO A N 1
ATOM 707 C CA . PRO A 1 93 ? 11.202 -18.249 0.273 1.00 97.69 93 PRO A CA 1
ATOM 708 C C . PRO A 1 93 ? 11.008 -16.831 -0.278 1.00 97.69 93 PRO A C 1
ATOM 710 O O . PRO A 1 93 ? 11.235 -16.584 -1.465 1.00 97.69 93 PRO A O 1
ATOM 713 N N . CYS A 1 94 ? 10.612 -15.881 0.574 1.00 97.62 94 CYS A N 1
ATOM 714 C CA . CYS A 1 94 ? 10.276 -14.520 0.139 1.00 97.62 94 CYS A CA 1
ATOM 715 C C . CYS A 1 94 ? 11.420 -13.826 -0.611 1.00 97.62 94 CYS A C 1
ATOM 717 O O . CYS A 1 94 ? 11.175 -13.187 -1.635 1.00 97.62 94 CYS A O 1
ATOM 719 N N . ASP A 1 95 ? 12.667 -14.019 -0.183 1.00 97.94 95 ASP A N 1
ATOM 720 C CA . ASP A 1 95 ? 13.831 -13.464 -0.881 1.00 97.94 95 ASP A CA 1
ATOM 721 C C . ASP A 1 95 ? 14.000 -14.060 -2.286 1.00 97.94 95 ASP A C 1
ATOM 723 O O . ASP A 1 95 ? 14.208 -13.314 -3.245 1.00 97.94 95 ASP A O 1
ATOM 727 N N . ALA A 1 96 ? 13.791 -15.372 -2.445 1.00 98.25 96 ALA A N 1
ATOM 728 C CA . ALA A 1 96 ? 13.824 -16.032 -3.749 1.00 98.25 96 ALA A CA 1
ATOM 729 C C . ALA A 1 96 ? 12.698 -15.523 -4.665 1.00 98.25 96 ALA A C 1
ATOM 731 O O . ALA A 1 96 ? 12.935 -15.235 -5.837 1.00 98.25 96 ALA A O 1
ATOM 732 N N . LYS A 1 97 ? 11.482 -15.325 -4.133 1.00 98.38 97 LYS A N 1
ATOM 733 C CA . LYS A 1 97 ? 10.369 -14.711 -4.883 1.00 98.38 97 LYS A CA 1
ATOM 734 C C . LYS A 1 97 ? 10.750 -13.323 -5.399 1.00 98.38 97 LYS A C 1
ATOM 736 O O . LYS A 1 97 ? 10.557 -13.025 -6.577 1.00 98.38 97 LYS A O 1
ATOM 741 N N . ARG A 1 98 ? 11.326 -12.469 -4.543 1.00 98.31 98 ARG A N 1
ATOM 742 C CA . ARG A 1 98 ? 11.779 -11.123 -4.939 1.00 98.31 98 ARG A CA 1
ATOM 743 C C . ARG A 1 98 ? 12.876 -11.186 -5.996 1.00 98.31 98 ARG A C 1
ATOM 745 O O . ARG A 1 98 ? 12.832 -10.404 -6.944 1.00 98.31 98 ARG A O 1
ATOM 752 N N . GLU A 1 99 ? 13.837 -12.095 -5.856 1.00 98.06 99 GLU A N 1
ATOM 753 C CA . GLU A 1 99 ? 14.919 -12.275 -6.825 1.00 98.06 99 GLU A CA 1
ATOM 754 C C . GLU A 1 99 ? 14.383 -12.664 -8.208 1.00 98.06 99 GLU A C 1
ATOM 756 O O . GLU A 1 99 ? 14.764 -12.045 -9.200 1.00 98.06 99 GLU A O 1
ATOM 761 N N . GLN A 1 100 ? 13.437 -13.607 -8.279 1.00 98.06 100 GLN A N 1
ATOM 762 C CA . GLN A 1 100 ? 12.792 -14.019 -9.533 1.00 98.06 100 GLN A CA 1
ATOM 763 C C . GLN A 1 100 ? 12.121 -12.837 -10.246 1.00 98.06 100 GLN A C 1
ATOM 765 O O . GLN A 1 100 ? 12.360 -12.607 -11.436 1.00 98.06 100 GLN A O 1
ATOM 770 N N . VAL A 1 101 ? 11.347 -12.035 -9.506 1.00 98.12 101 VAL A N 1
ATOM 771 C CA . VAL A 1 101 ? 10.688 -10.830 -10.039 1.00 98.12 101 VAL A CA 1
ATOM 772 C C . VAL A 1 101 ? 11.710 -9.807 -10.520 1.00 98.12 101 VAL A C 1
ATOM 774 O O . VAL A 1 101 ? 11.588 -9.259 -11.616 1.00 98.12 101 VAL A O 1
ATOM 777 N N . LEU A 1 102 ? 12.736 -9.546 -9.711 1.00 97.69 102 LEU A N 1
ATOM 778 C CA . LEU A 1 102 ? 13.766 -8.572 -10.044 1.00 97.69 102 LEU A CA 1
ATOM 779 C C . LEU A 1 102 ? 14.562 -8.988 -11.280 1.00 97.69 102 LEU A C 1
ATOM 781 O O . LEU A 1 102 ? 14.819 -8.156 -12.144 1.00 97.69 102 LEU A O 1
ATOM 785 N N . ARG A 1 103 ? 14.928 -10.264 -11.381 1.00 97.50 103 ARG A N 1
ATOM 786 C CA . ARG A 1 103 ? 15.686 -10.802 -12.510 1.00 97.50 103 ARG A CA 1
ATOM 787 C C . ARG A 1 103 ? 14.938 -10.642 -13.830 1.00 97.50 103 ARG A C 1
ATOM 789 O O . ARG A 1 103 ? 15.563 -10.336 -14.837 1.00 97.50 103 ARG A O 1
ATOM 796 N N . ARG A 1 104 ? 13.619 -10.849 -13.823 1.00 97.19 104 ARG A N 1
ATOM 797 C CA . ARG A 1 104 ? 12.803 -10.827 -15.043 1.00 97.19 104 ARG A CA 1
ATOM 798 C C . ARG A 1 104 ? 12.358 -9.424 -15.454 1.00 97.19 104 ARG A C 1
ATOM 800 O O . ARG A 1 104 ? 12.309 -9.143 -16.645 1.00 97.19 104 ARG A O 1
ATOM 807 N N . TYR A 1 105 ? 12.041 -8.553 -14.495 1.00 97.69 105 TYR A N 1
ATOM 808 C CA . TYR A 1 105 ? 11.316 -7.312 -14.798 1.00 97.69 105 TYR A CA 1
ATOM 809 C C . TYR A 1 105 ? 11.976 -6.028 -14.297 1.00 97.69 105 TYR A C 1
ATOM 811 O O . TYR A 1 105 ? 11.514 -4.934 -14.630 1.00 97.69 105 TYR A O 1
ATOM 819 N N . ALA A 1 106 ? 12.996 -6.103 -13.440 1.00 96.00 106 ALA A N 1
ATOM 820 C CA . ALA A 1 106 ? 13.530 -4.889 -12.843 1.00 96.00 106 ALA A CA 1
ATOM 821 C C . ALA A 1 106 ? 14.487 -4.154 -13.786 1.00 96.00 106 ALA A C 1
ATOM 823 O O . ALA A 1 106 ? 15.427 -4.768 -14.294 1.00 96.00 106 ALA A O 1
ATOM 824 N N . PRO A 1 107 ? 14.359 -2.822 -13.925 1.00 94.75 107 PRO A N 1
ATOM 825 C CA . PRO A 1 107 ? 15.370 -2.044 -14.626 1.00 94.75 107 PRO A CA 1
ATOM 826 C C . PRO A 1 107 ? 16.711 -2.101 -13.885 1.00 94.75 107 PRO A C 1
ATOM 828 O O . PRO A 1 107 ? 16.773 -2.376 -12.676 1.00 94.75 107 PRO A O 1
ATOM 831 N N . SER A 1 108 ? 17.795 -1.791 -14.596 1.00 94.56 108 SER A N 1
ATOM 832 C CA . SER A 1 108 ? 19.097 -1.597 -13.962 1.00 94.56 108 SER A CA 1
ATOM 833 C C . SER A 1 108 ? 19.075 -0.359 -13.056 1.00 94.56 108 SER A C 1
ATOM 835 O O . SER A 1 108 ? 18.332 0.602 -13.279 1.00 94.56 108 SER A O 1
ATOM 837 N N . LEU A 1 109 ? 19.897 -0.375 -12.003 1.00 91.88 109 LEU A N 1
ATOM 838 C CA . LEU A 1 109 ? 20.022 0.781 -11.111 1.00 91.88 109 LEU A CA 1
ATOM 839 C C . LEU A 1 109 ? 20.587 2.004 -11.840 1.00 91.88 109 LEU A C 1
ATOM 841 O O . LEU A 1 109 ? 20.204 3.126 -11.516 1.00 91.88 109 LEU A O 1
ATOM 845 N N . ASP A 1 110 ? 21.461 1.797 -12.822 1.00 93.44 110 ASP A N 1
ATOM 846 C CA . ASP A 1 110 ? 22.073 2.893 -13.570 1.00 93.44 110 ASP A CA 1
ATOM 847 C C . ASP A 1 110 ? 21.085 3.563 -14.521 1.00 93.44 110 ASP A C 1
ATOM 849 O O . ASP A 1 110 ? 21.032 4.793 -14.540 1.00 93.44 110 ASP A O 1
ATOM 853 N N . ALA A 1 111 ? 20.225 2.792 -15.198 1.00 91.69 111 ALA A N 1
ATOM 854 C CA . ALA A 1 111 ? 19.122 3.350 -15.982 1.00 91.69 111 ALA A CA 1
ATOM 855 C C . ALA A 1 111 ? 18.198 4.193 -15.093 1.00 91.69 111 ALA A C 1
ATOM 857 O O . ALA A 1 111 ? 17.925 5.354 -15.385 1.00 91.69 111 ALA A O 1
ATOM 858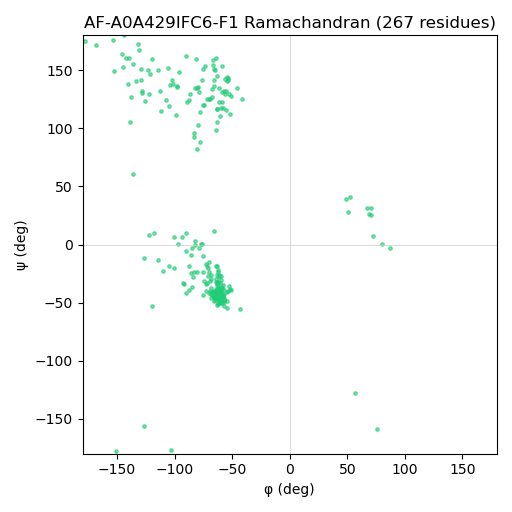 N N . LEU A 1 112 ? 17.809 3.656 -13.932 1.00 91.12 112 LEU A N 1
ATOM 859 C CA . LEU A 1 112 ? 16.933 4.369 -13.006 1.00 91.12 112 LEU A CA 1
ATOM 860 C C . LEU A 1 112 ? 17.574 5.663 -12.463 1.00 91.12 112 LEU A C 1
ATOM 862 O O . LEU A 1 112 ? 16.902 6.686 -12.309 1.00 91.12 112 LEU A O 1
ATOM 866 N N . ARG A 1 113 ? 18.881 5.644 -12.175 1.00 92.19 113 ARG A N 1
ATOM 867 C CA . ARG A 1 113 ? 19.641 6.835 -11.763 1.00 92.19 113 ARG A CA 1
ATOM 868 C C . ARG A 1 113 ? 19.746 7.864 -12.882 1.00 92.19 113 ARG A C 1
ATOM 870 O O . ARG A 1 113 ? 19.645 9.052 -12.588 1.00 92.19 113 ARG A O 1
ATOM 877 N N . ALA A 1 114 ? 19.960 7.436 -14.124 1.00 91.12 114 ALA A N 1
ATOM 878 C CA . ALA A 1 114 ? 19.972 8.322 -15.283 1.00 91.12 114 ALA A CA 1
ATOM 879 C C . ALA A 1 114 ? 18.616 9.026 -15.440 1.00 91.12 114 ALA A C 1
ATOM 881 O O . ALA A 1 114 ? 18.572 10.252 -15.436 1.00 91.12 114 ALA A O 1
ATOM 882 N N . GLU A 1 115 ? 17.512 8.276 -15.406 1.00 89.94 115 GLU A N 1
ATOM 883 C CA . GLU A 1 115 ? 16.155 8.836 -15.466 1.00 89.94 115 GLU A CA 1
ATOM 884 C C . GLU A 1 115 ? 15.839 9.795 -14.308 1.00 89.94 115 GLU A C 1
ATOM 886 O O . GLU A 1 115 ? 15.091 10.750 -14.462 1.00 89.94 115 GLU A O 1
ATOM 891 N N . THR A 1 116 ? 16.396 9.555 -13.118 1.00 88.62 116 THR A N 1
ATOM 892 C CA . THR A 1 116 ? 16.183 10.445 -11.963 1.00 88.62 116 THR A CA 1
ATOM 893 C C . THR A 1 116 ? 16.910 11.785 -12.133 1.00 88.62 116 THR A C 1
ATOM 895 O O . THR A 1 116 ? 16.495 12.788 -11.549 1.00 88.62 116 THR A O 1
ATOM 898 N N . ARG A 1 117 ? 18.011 11.807 -12.897 1.00 89.94 117 ARG A N 1
ATOM 899 C CA . ARG A 1 117 ? 18.778 13.021 -13.225 1.00 89.94 117 ARG A CA 1
ATOM 900 C C . ARG A 1 117 ? 18.185 13.770 -14.414 1.00 89.94 117 ARG A C 1
ATOM 902 O O . ARG A 1 117 ? 18.324 14.989 -14.474 1.00 89.94 117 ARG A O 1
ATOM 909 N N . ASP A 1 118 ? 17.522 13.062 -15.320 1.00 86.38 118 ASP A N 1
ATOM 910 C CA . ASP A 1 118 ? 16.836 13.656 -16.459 1.00 86.38 118 ASP A CA 1
ATOM 911 C C . ASP A 1 118 ? 15.491 14.259 -16.033 1.00 86.38 118 ASP A C 1
ATOM 913 O O . ASP A 1 118 ? 14.441 13.622 -16.030 1.00 86.38 118 ASP A O 1
ATOM 917 N N . THR A 1 119 ? 15.537 15.524 -15.622 1.00 80.81 119 THR A N 1
ATOM 918 C CA . THR A 1 119 ? 14.342 16.243 -15.162 1.00 80.81 119 THR A CA 1
ATOM 919 C C . THR A 1 119 ? 13.403 16.688 -16.284 1.00 80.81 119 THR A C 1
ATOM 921 O O . THR A 1 119 ? 12.298 17.130 -15.977 1.00 80.81 119 THR A O 1
ATOM 924 N N . ALA A 1 120 ? 13.827 16.581 -17.548 1.00 77.19 120 ALA A N 1
ATOM 925 C CA . ALA A 1 120 ? 13.019 16.942 -18.710 1.00 77.19 120 ALA A CA 1
ATOM 926 C C . ALA A 1 120 ? 12.227 15.740 -19.248 1.00 77.19 120 ALA A C 1
ATOM 928 O O . ALA A 1 120 ? 11.096 15.903 -19.703 1.00 77.19 120 ALA A O 1
ATOM 929 N N . ALA A 1 121 ? 12.780 14.527 -19.162 1.00 74.88 121 ALA A N 1
ATOM 930 C CA . ALA A 1 121 ? 12.084 13.318 -19.586 1.00 74.88 121 ALA A CA 1
ATOM 931 C C . ALA A 1 121 ? 10.851 13.017 -18.721 1.00 74.88 121 ALA A C 1
ATOM 933 O O . ALA A 1 121 ? 10.908 13.059 -17.489 1.00 74.88 121 ALA A O 1
ATOM 934 N N . HIS A 1 122 ? 9.744 12.646 -19.377 1.00 72.31 122 HIS A N 1
ATOM 935 C CA . HIS A 1 122 ? 8.482 12.255 -18.728 1.00 72.31 122 HIS A CA 1
ATOM 936 C C . HIS A 1 122 ? 8.041 13.264 -17.650 1.00 72.31 122 HIS A C 1
ATOM 938 O O . HIS A 1 122 ? 7.621 12.895 -16.549 1.00 72.31 122 HIS A O 1
ATOM 944 N N . ASP A 1 123 ? 8.242 14.554 -17.930 1.00 76.12 123 ASP A N 1
ATOM 945 C CA . ASP A 1 123 ? 8.005 15.674 -17.021 1.00 76.12 123 ASP A CA 1
ATOM 946 C C . ASP A 1 123 ? 8.656 15.505 -15.635 1.00 76.12 123 ASP A C 1
ATOM 948 O O . ASP A 1 123 ? 8.122 15.990 -14.641 1.00 76.12 123 ASP A O 1
ATOM 952 N N . GLY A 1 124 ? 9.764 14.771 -15.503 1.00 79.81 124 GLY A N 1
ATOM 953 C CA . GLY A 1 124 ? 10.426 14.518 -14.219 1.00 79.81 124 GLY A CA 1
ATOM 954 C C . GLY A 1 124 ? 9.654 13.582 -13.276 1.00 79.81 124 GLY A C 1
ATOM 955 O O . GLY A 1 124 ? 9.814 13.660 -12.050 1.00 79.81 124 GLY A O 1
ATOM 956 N N . GLU A 1 125 ? 8.802 12.700 -13.809 1.00 83.12 125 GLU A N 1
ATOM 957 C CA . GLU A 1 125 ? 8.011 11.735 -13.034 1.00 83.12 125 GLU A CA 1
ATOM 958 C C . GLU A 1 125 ? 8.875 10.868 -12.108 1.00 83.12 125 GLU A C 1
ATOM 960 O O . GLU A 1 125 ? 8.598 10.782 -10.906 1.00 83.12 125 GLU A O 1
ATOM 965 N N . THR A 1 126 ? 9.959 10.285 -12.627 1.00 86.06 126 THR A N 1
ATOM 966 C CA . THR A 1 126 ? 10.858 9.419 -11.849 1.00 86.06 126 THR A CA 1
ATOM 967 C C . THR A 1 126 ? 11.467 10.163 -10.659 1.00 86.06 126 THR A C 1
ATOM 969 O O . THR A 1 126 ? 11.510 9.630 -9.547 1.00 86.06 126 THR A O 1
ATOM 972 N N . LEU A 1 127 ? 11.860 11.430 -10.838 1.00 89.81 127 LEU A N 1
ATOM 973 C CA . LEU A 1 127 ? 12.386 12.259 -9.753 1.00 89.81 127 LEU A CA 1
ATOM 974 C C . LEU A 1 127 ? 11.318 12.580 -8.696 1.00 89.81 127 LEU A C 1
ATOM 976 O O . LEU A 1 127 ? 11.612 12.540 -7.496 1.00 89.81 127 LEU A O 1
ATOM 980 N N . ARG A 1 128 ? 10.078 12.883 -9.107 1.00 87.31 128 ARG A N 1
ATOM 981 C CA . ARG A 1 128 ? 8.963 13.082 -8.163 1.00 87.31 128 ARG A CA 1
ATOM 982 C C . ARG A 1 128 ? 8.703 11.824 -7.345 1.00 87.31 128 ARG A C 1
ATOM 984 O O . ARG A 1 128 ? 8.602 11.916 -6.120 1.00 87.31 128 ARG A O 1
ATOM 991 N N . LEU A 1 129 ? 8.651 10.666 -8.001 1.00 88.06 129 LEU A N 1
ATOM 992 C CA . LEU A 1 129 ? 8.455 9.377 -7.345 1.00 88.06 129 LEU A CA 1
ATOM 993 C C . LEU A 1 129 ? 9.586 9.085 -6.350 1.00 88.06 129 LEU A C 1
ATOM 995 O O . LEU A 1 129 ? 9.325 8.768 -5.191 1.00 88.06 129 LEU A O 1
ATOM 999 N N . TYR A 1 130 ? 10.840 9.283 -6.761 1.00 92.31 130 TYR A N 1
ATOM 1000 C CA . TYR A 1 130 ? 12.012 9.128 -5.901 1.00 92.31 130 TYR A CA 1
ATOM 1001 C C . TYR A 1 130 ? 11.961 10.015 -4.653 1.00 92.31 130 TYR A C 1
ATOM 1003 O O . TYR A 1 130 ? 12.206 9.541 -3.538 1.00 92.31 130 TYR A O 1
ATOM 1011 N N . ARG A 1 131 ? 11.600 11.294 -4.807 1.00 91.56 131 ARG A N 1
ATOM 1012 C CA . ARG A 1 131 ? 11.436 12.226 -3.680 1.00 91.56 131 ARG A CA 1
ATOM 1013 C C . ARG A 1 131 ? 10.303 11.789 -2.749 1.00 91.56 131 ARG A C 1
ATOM 1015 O O . ARG A 1 131 ? 10.495 11.786 -1.533 1.00 91.56 131 ARG A O 1
ATOM 1022 N N . GLY A 1 132 ? 9.161 11.389 -3.311 1.00 89.88 132 GLY A N 1
ATOM 1023 C CA . GLY A 1 132 ? 8.002 10.903 -2.560 1.00 89.88 132 GLY A CA 1
ATOM 1024 C C . GLY A 1 132 ? 8.332 9.672 -1.719 1.00 89.88 132 GLY A C 1
ATOM 1025 O O . GLY A 1 132 ? 8.116 9.682 -0.508 1.00 89.88 132 GLY A O 1
ATOM 1026 N N . ILE A 1 133 ? 8.948 8.659 -2.333 1.00 92.31 133 ILE A N 1
ATOM 1027 C CA . ILE A 1 133 ? 9.381 7.429 -1.657 1.00 92.31 133 ILE A CA 1
ATOM 1028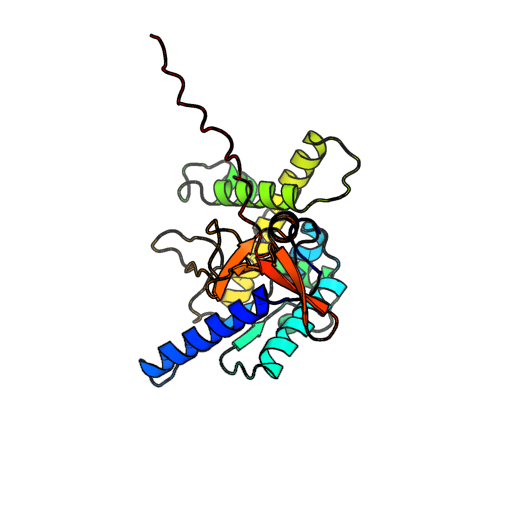 C C . ILE A 1 133 ? 10.452 7.719 -0.605 1.00 92.31 133 ILE A C 1
ATOM 1030 O O . ILE A 1 133 ? 10.400 7.173 0.491 1.00 92.31 133 ILE A O 1
ATOM 1034 N N . THR A 1 134 ? 11.415 8.597 -0.893 1.00 94.50 134 THR A N 1
ATOM 1035 C CA . THR A 1 134 ? 12.447 8.961 0.089 1.00 94.50 134 THR A CA 1
ATOM 1036 C C . THR A 1 134 ? 11.820 9.577 1.342 1.00 94.50 134 THR A C 1
ATOM 1038 O O . THR A 1 134 ? 12.201 9.212 2.454 1.00 94.50 134 THR A O 1
ATOM 1041 N N . ARG A 1 135 ? 10.859 10.499 1.173 1.00 91.88 135 ARG A N 1
ATOM 1042 C CA . ARG A 1 135 ? 10.109 11.091 2.290 1.00 91.88 135 ARG A CA 1
ATOM 1043 C C . ARG A 1 135 ? 9.323 10.022 3.044 1.00 91.88 135 ARG A C 1
ATOM 1045 O O . ARG A 1 135 ? 9.390 9.982 4.264 1.00 91.88 135 ARG A O 1
ATOM 1052 N N . PHE A 1 136 ? 8.642 9.143 2.317 1.00 90.88 136 PHE A N 1
ATOM 1053 C CA . PHE A 1 136 ? 7.876 8.045 2.892 1.00 90.88 136 PHE A CA 1
ATOM 1054 C C . PHE A 1 136 ? 8.739 7.124 3.769 1.00 90.88 136 PHE A C 1
ATOM 1056 O O . PHE A 1 136 ? 8.445 6.943 4.946 1.00 90.88 136 PHE A O 1
ATOM 1063 N N . LEU A 1 137 ? 9.860 6.625 3.238 1.00 95.00 137 LEU A N 1
ATOM 1064 C CA . LEU A 1 137 ? 10.801 5.782 3.982 1.00 95.00 137 LEU A CA 1
ATOM 1065 C C . LEU A 1 137 ? 11.370 6.498 5.209 1.00 95.00 137 LEU A C 1
ATOM 1067 O O . LEU A 1 137 ? 11.610 5.873 6.239 1.00 95.00 137 LEU A O 1
ATOM 1071 N N . PHE A 1 138 ? 11.613 7.805 5.100 1.00 94.69 138 PHE A N 1
ATOM 1072 C CA . PHE A 1 138 ? 12.085 8.617 6.214 1.00 94.69 138 PHE A CA 1
ATOM 1073 C C . PHE A 1 138 ? 11.035 8.727 7.328 1.00 94.69 138 PHE A C 1
ATOM 1075 O O . PHE A 1 138 ? 11.379 8.553 8.490 1.00 94.69 138 PHE A O 1
ATOM 1082 N N . GLU A 1 139 ? 9.770 8.981 6.984 1.00 91.88 139 GLU A N 1
ATOM 1083 C CA . GLU A 1 139 ? 8.667 9.064 7.952 1.00 91.88 139 GLU A CA 1
ATOM 1084 C C . GLU A 1 139 ? 8.333 7.714 8.603 1.00 91.88 139 GLU A C 1
ATOM 1086 O O . GLU A 1 139 ? 7.886 7.689 9.749 1.00 91.88 139 GLU A O 1
ATOM 1091 N N . ASP A 1 140 ? 8.554 6.602 7.898 1.00 93.19 140 ASP A N 1
ATOM 1092 C CA . ASP A 1 140 ? 8.248 5.256 8.397 1.00 93.19 140 ASP A CA 1
ATOM 1093 C C . ASP A 1 140 ? 9.385 4.629 9.206 1.00 93.19 140 ASP A C 1
ATOM 1095 O O . ASP A 1 140 ? 9.149 3.699 9.974 1.00 93.19 140 ASP A O 1
ATOM 1099 N N . THR A 1 141 ? 10.613 5.135 9.078 1.00 93.12 141 THR A N 1
ATOM 1100 C CA . THR A 1 141 ? 11.739 4.593 9.843 1.00 93.12 141 THR A CA 1
ATOM 1101 C C . THR A 1 141 ? 11.667 5.059 11.297 1.00 93.12 141 THR A C 1
ATOM 1103 O O . THR A 1 141 ? 11.761 6.250 11.591 1.00 93.12 141 THR A O 1
ATOM 1106 N N . THR A 1 142 ? 11.571 4.105 12.220 1.00 89.25 142 THR A N 1
ATOM 1107 C CA . THR A 1 142 ? 11.601 4.334 13.670 1.00 89.25 142 THR A CA 1
ATOM 1108 C C . THR A 1 142 ? 12.836 3.701 14.298 1.00 89.25 142 THR A C 1
ATOM 1110 O O . THR A 1 142 ? 13.306 2.679 13.809 1.00 89.25 142 THR A O 1
ATOM 1113 N N . GLY A 1 143 ? 13.343 4.272 15.395 1.00 87.94 143 GLY A N 1
ATOM 1114 C CA . GLY A 1 143 ? 14.446 3.669 16.158 1.00 87.94 143 GLY A CA 1
ATOM 1115 C C . GLY A 1 143 ? 15.803 3.671 15.444 1.00 87.94 143 GLY A C 1
ATOM 1116 O O . GLY A 1 143 ? 16.629 2.809 15.705 1.00 87.94 143 GLY A O 1
ATOM 1117 N N . PHE A 1 144 ? 16.043 4.605 14.520 1.00 91.25 144 PHE A N 1
ATOM 1118 C CA . PHE A 1 144 ? 17.341 4.724 13.854 1.00 91.25 144 PHE A CA 1
ATOM 1119 C C . PHE A 1 144 ? 18.385 5.343 14.796 1.00 91.25 144 PHE A C 1
ATOM 1121 O O . PHE A 1 144 ? 18.222 6.483 15.223 1.00 91.25 144 PHE A O 1
ATOM 1128 N N . GLU A 1 145 ? 19.472 4.620 15.071 1.00 90.81 145 GLU A N 1
ATOM 1129 C CA . GLU A 1 145 ? 20.508 5.005 16.050 1.00 90.81 145 GLU A CA 1
ATOM 1130 C C . GLU A 1 145 ? 21.512 6.062 15.538 1.00 90.81 145 GLU A C 1
ATOM 1132 O O . GLU A 1 145 ? 22.386 6.514 16.274 1.00 90.81 145 GLU A O 1
ATOM 1137 N N . GLY A 1 146 ? 21.406 6.484 14.274 1.00 92.88 146 GLY A N 1
ATOM 1138 C CA . GLY A 1 146 ? 22.306 7.464 13.662 1.00 92.88 146 GLY A CA 1
ATOM 1139 C C . GLY A 1 146 ? 21.725 8.876 13.527 1.00 92.88 146 GLY A C 1
ATOM 1140 O O . GLY A 1 146 ? 20.589 9.177 13.886 1.00 92.88 146 GLY A O 1
ATOM 1141 N N . THR A 1 147 ? 22.504 9.772 12.915 1.00 96.06 147 THR A N 1
ATOM 1142 C CA . THR A 1 147 ? 22.052 11.150 12.666 1.00 96.06 147 THR A CA 1
ATOM 1143 C C . THR A 1 147 ? 20.907 11.211 11.655 1.00 96.06 147 THR A C 1
ATOM 1145 O O . THR A 1 147 ? 20.808 10.398 10.732 1.00 96.06 147 THR A O 1
ATOM 1148 N N . ARG A 1 148 ? 20.097 12.272 11.740 1.00 94.12 148 ARG A N 1
ATOM 1149 C CA . ARG A 1 148 ? 19.050 12.576 10.752 1.00 94.12 148 ARG A CA 1
ATOM 1150 C C . ARG A 1 148 ? 19.579 12.576 9.310 1.00 94.12 148 ARG A C 1
ATOM 1152 O O . ARG A 1 148 ? 18.920 12.074 8.402 1.00 94.12 148 ARG A O 1
ATOM 1159 N N . SER A 1 149 ? 20.785 13.103 9.099 1.00 95.50 149 SER A N 1
ATOM 1160 C CA . SER A 1 149 ? 21.444 13.128 7.789 1.00 95.50 149 SER A CA 1
ATOM 1161 C C . SER A 1 149 ? 21.856 11.734 7.312 1.00 95.50 149 SER A C 1
ATOM 1163 O O . SER A 1 149 ? 21.730 11.436 6.124 1.00 95.50 149 SER A O 1
ATOM 1165 N N . ALA A 1 150 ? 22.318 10.862 8.215 1.00 96.69 150 ALA A N 1
ATOM 1166 C CA . ALA A 1 150 ? 22.605 9.467 7.890 1.00 96.69 150 ALA A CA 1
ATOM 1167 C C . ALA A 1 150 ? 21.325 8.709 7.505 1.00 96.69 150 ALA A C 1
ATOM 1169 O O . ALA A 1 150 ? 21.314 8.042 6.469 1.00 96.69 150 ALA A O 1
ATOM 1170 N N . LEU A 1 151 ? 20.226 8.910 8.244 1.00 96.06 151 LEU A N 1
ATOM 1171 C CA . LEU A 1 151 ? 18.917 8.351 7.895 1.00 96.06 151 LEU A CA 1
ATOM 1172 C C . LEU A 1 151 ? 18.460 8.822 6.510 1.00 96.06 151 LEU A C 1
ATOM 1174 O O . LEU A 1 151 ? 18.078 8.014 5.667 1.00 96.06 151 LEU A O 1
ATOM 1178 N N . GLN A 1 152 ? 18.562 10.124 6.233 1.00 95.50 152 GLN A N 1
ATOM 1179 C CA . GLN A 1 152 ? 18.201 10.683 4.932 1.00 95.50 152 GLN A CA 1
ATOM 1180 C C . GLN A 1 152 ? 18.988 10.028 3.785 1.00 95.50 152 GLN A C 1
ATOM 1182 O O . GLN A 1 152 ? 18.405 9.726 2.741 1.00 95.50 152 GLN A O 1
ATOM 1187 N N . ARG A 1 153 ? 20.298 9.795 3.958 1.00 95.94 153 ARG A N 1
ATOM 1188 C CA . ARG A 1 153 ? 21.131 9.096 2.963 1.00 95.94 153 ARG A CA 1
ATOM 1189 C C . ARG A 1 153 ? 20.715 7.634 2.794 1.00 95.94 153 ARG A C 1
ATOM 1191 O O . ARG A 1 153 ? 20.580 7.182 1.658 1.00 95.94 153 ARG A O 1
ATOM 1198 N N . ALA A 1 154 ? 20.445 6.924 3.888 1.00 95.56 154 ALA A N 1
ATOM 1199 C CA . ALA A 1 154 ? 19.965 5.544 3.845 1.00 95.56 154 ALA A CA 1
ATOM 1200 C C . ALA A 1 154 ? 18.608 5.431 3.123 1.00 95.56 154 ALA A C 1
ATOM 1202 O O . ALA A 1 154 ? 18.434 4.573 2.260 1.00 95.56 154 ALA A O 1
ATOM 1203 N N . CYS A 1 155 ? 17.661 6.334 3.401 1.00 96.75 155 CYS A N 1
ATOM 1204 C CA . CYS A 1 155 ? 16.367 6.388 2.712 1.00 96.75 155 CYS A CA 1
ATOM 1205 C C . CYS A 1 155 ? 16.510 6.694 1.218 1.00 96.75 155 CYS A C 1
ATOM 1207 O O . CYS A 1 155 ? 15.847 6.054 0.410 1.00 96.75 155 CYS A O 1
ATOM 1209 N N . ARG A 1 156 ? 17.403 7.618 0.838 1.00 95.31 156 ARG A N 1
ATOM 1210 C CA . ARG A 1 156 ? 17.709 7.911 -0.574 1.00 95.31 156 ARG A CA 1
ATOM 1211 C C . ARG A 1 156 ? 18.236 6.678 -1.310 1.00 95.31 156 ARG A C 1
ATOM 1213 O O . ARG A 1 156 ? 17.793 6.393 -2.415 1.00 95.31 156 ARG A O 1
ATOM 1220 N N . SER A 1 157 ? 19.142 5.923 -0.687 1.00 94.50 157 SER A N 1
ATOM 1221 C CA . SER A 1 157 ? 19.651 4.674 -1.267 1.00 94.50 157 SER A CA 1
ATOM 1222 C C . SER A 1 157 ? 18.532 3.638 -1.445 1.00 94.50 157 SER A C 1
ATOM 1224 O O . SER A 1 157 ? 18.310 3.140 -2.549 1.00 94.50 157 SER A O 1
ATOM 1226 N N . ARG A 1 158 ? 17.747 3.390 -0.385 1.00 95.69 158 ARG A N 1
ATOM 1227 C CA . ARG A 1 158 ? 16.619 2.442 -0.407 1.00 95.69 158 ARG A CA 1
ATOM 1228 C C . ARG A 1 158 ? 15.519 2.829 -1.397 1.00 95.69 158 ARG A C 1
ATOM 1230 O O . ARG A 1 158 ? 14.909 1.941 -1.989 1.00 95.69 158 ARG A O 1
ATOM 1237 N N . ALA A 1 159 ? 15.288 4.123 -1.627 1.00 96.31 159 ALA A N 1
ATOM 1238 C CA . ALA A 1 159 ? 14.250 4.601 -2.538 1.00 96.31 159 ALA A CA 1
ATOM 1239 C C . ALA A 1 159 ? 14.431 4.073 -3.970 1.00 96.31 159 ALA A C 1
ATOM 1241 O O . ALA A 1 159 ? 13.445 3.706 -4.606 1.00 96.31 159 ALA A O 1
ATOM 1242 N N . TYR A 1 160 ? 15.671 3.943 -4.456 1.00 95.81 160 TYR A N 1
ATOM 1243 C CA . TYR A 1 160 ? 15.932 3.308 -5.753 1.00 95.81 160 TYR A CA 1
ATOM 1244 C C . TYR A 1 160 ? 15.470 1.849 -5.784 1.00 95.81 160 TYR A C 1
ATOM 1246 O O . TYR A 1 160 ? 14.858 1.422 -6.761 1.00 95.81 160 TYR A O 1
ATOM 1254 N N . GLY A 1 161 ? 15.709 1.098 -4.704 1.00 96.50 161 GLY A N 1
ATOM 1255 C CA . GLY A 1 161 ? 15.224 -0.274 -4.560 1.00 96.50 161 GLY A CA 1
ATOM 1256 C C . GLY A 1 161 ? 13.699 -0.356 -4.644 1.00 96.50 161 GLY A C 1
ATOM 1257 O O . GLY A 1 161 ? 13.173 -1.194 -5.372 1.00 96.50 161 GLY A O 1
ATOM 1258 N N . VAL A 1 162 ? 12.991 0.557 -3.971 1.00 96.00 162 VAL A N 1
ATOM 1259 C CA . VAL A 1 162 ? 11.520 0.593 -3.979 1.00 96.00 162 VAL A CA 1
ATOM 1260 C C . VAL A 1 162 ? 10.986 0.913 -5.377 1.00 96.00 162 VAL A C 1
ATOM 1262 O O . VAL A 1 162 ? 10.101 0.214 -5.857 1.00 96.00 162 VAL A O 1
ATOM 1265 N N . ILE A 1 163 ? 11.541 1.904 -6.084 1.00 94.75 163 ILE A N 1
ATOM 1266 C CA . ILE A 1 163 ? 11.091 2.222 -7.454 1.00 94.75 163 ILE A CA 1
ATOM 1267 C C . ILE A 1 163 ? 11.355 1.048 -8.396 1.00 94.75 163 ILE A C 1
ATOM 1269 O O . ILE A 1 163 ? 10.479 0.652 -9.166 1.00 94.75 163 ILE A O 1
ATOM 1273 N N . ARG A 1 164 ? 12.555 0.464 -8.312 1.00 96.00 164 ARG A N 1
ATOM 1274 C CA . ARG A 1 164 ? 12.969 -0.678 -9.128 1.00 96.00 164 ARG A CA 1
ATOM 1275 C C . ARG A 1 164 ? 12.017 -1.863 -8.944 1.00 96.00 164 ARG A C 1
ATOM 1277 O O . ARG A 1 164 ? 11.570 -2.450 -9.927 1.00 96.00 164 ARG A O 1
ATOM 1284 N N . ARG A 1 165 ? 11.642 -2.158 -7.700 1.00 97.12 165 ARG A N 1
ATOM 1285 C CA . ARG A 1 165 ? 10.669 -3.204 -7.366 1.00 97.12 165 ARG A CA 1
ATOM 1286 C C . ARG A 1 165 ? 9.233 -2.845 -7.735 1.00 97.12 165 ARG A C 1
ATOM 1288 O O . ARG A 1 165 ? 8.498 -3.722 -8.164 1.00 97.12 165 ARG A O 1
ATOM 1295 N N . SER A 1 166 ? 8.849 -1.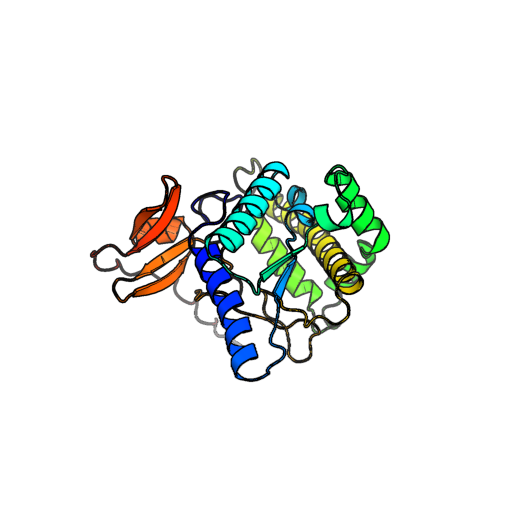571 -7.664 1.00 94.88 166 SER A N 1
ATOM 1296 C CA . SER A 1 166 ? 7.527 -1.101 -8.098 1.00 94.88 166 SER A CA 1
ATOM 1297 C C . SER A 1 166 ? 7.322 -1.273 -9.603 1.00 94.88 166 SER A C 1
ATOM 1299 O O . SER A 1 166 ? 6.258 -1.720 -10.032 1.00 94.88 166 SER A O 1
ATOM 1301 N N . ARG A 1 167 ? 8.354 -0.990 -10.409 1.00 94.38 167 ARG A N 1
ATOM 1302 C CA . ARG A 1 167 ? 8.339 -1.254 -11.856 1.00 94.38 167 ARG A CA 1
ATOM 1303 C C . ARG A 1 167 ? 8.257 -2.747 -12.152 1.00 94.38 167 ARG A C 1
ATOM 1305 O O . ARG A 1 167 ? 7.394 -3.156 -12.920 1.00 94.38 167 ARG A O 1
ATOM 1312 N N . ALA A 1 168 ? 9.088 -3.545 -11.483 1.00 97.81 168 ALA A N 1
ATOM 1313 C CA . ALA A 1 168 ? 9.095 -4.994 -11.649 1.00 97.81 168 ALA A CA 1
ATOM 1314 C C . ALA A 1 168 ? 7.743 -5.630 -11.273 1.00 97.81 168 ALA A C 1
ATOM 1316 O O . ALA A 1 168 ? 7.214 -6.455 -12.011 1.00 97.81 168 ALA A O 1
ATOM 1317 N N . TRP A 1 169 ? 7.141 -5.184 -10.166 1.00 97.94 169 TRP A N 1
ATOM 1318 C CA . TRP A 1 169 ? 5.810 -5.616 -9.744 1.00 97.94 169 TRP A CA 1
ATOM 1319 C C . TRP A 1 169 ? 4.727 -5.197 -10.737 1.00 97.94 169 TRP A C 1
ATOM 1321 O O . TRP A 1 169 ? 3.865 -5.994 -11.085 1.00 97.94 169 TRP A O 1
ATOM 1331 N N . GLY A 1 170 ? 4.794 -3.962 -11.242 1.00 96.62 170 GLY A N 1
ATOM 1332 C CA . GLY A 1 170 ? 3.880 -3.479 -12.273 1.00 96.62 170 GLY A CA 1
ATOM 1333 C C . GLY A 1 170 ? 3.910 -4.325 -13.547 1.00 96.62 170 GLY A C 1
ATOM 1334 O O . GLY A 1 170 ? 2.848 -4.644 -14.071 1.00 96.62 170 GLY A O 1
ATOM 1335 N N . ALA A 1 171 ? 5.101 -4.712 -14.008 1.00 97.44 171 ALA A N 1
ATOM 1336 C CA . ALA A 1 171 ? 5.266 -5.565 -15.183 1.00 97.44 171 ALA A CA 1
ATOM 1337 C C . ALA A 1 171 ? 4.760 -6.994 -14.939 1.00 97.44 171 ALA A C 1
ATOM 1339 O O . ALA A 1 171 ? 4.035 -7.524 -15.774 1.00 97.44 171 ALA A O 1
ATOM 1340 N N . LEU A 1 172 ? 5.056 -7.582 -13.773 1.00 98.25 172 LEU A N 1
ATOM 1341 C CA . LEU A 1 172 ? 4.531 -8.902 -13.414 1.00 98.25 172 LEU A CA 1
ATOM 1342 C C . LEU A 1 172 ? 2.995 -8.909 -13.397 1.00 98.25 172 LEU A C 1
ATOM 1344 O O . LEU A 1 172 ? 2.371 -9.816 -13.933 1.00 98.25 172 LEU A O 1
ATOM 1348 N N . ILE A 1 173 ? 2.368 -7.877 -12.830 1.00 97.94 173 ILE A N 1
ATOM 1349 C CA . ILE A 1 173 ? 0.905 -7.760 -12.842 1.00 97.94 173 ILE A CA 1
ATOM 1350 C C . ILE A 1 173 ? 0.364 -7.637 -14.266 1.00 97.94 173 ILE A C 1
ATOM 1352 O O . ILE A 1 173 ? -0.657 -8.243 -14.567 1.00 97.94 173 ILE A O 1
ATOM 1356 N N . ALA A 1 174 ? 1.021 -6.856 -15.126 1.00 97.12 174 ALA A N 1
ATOM 1357 C CA . ALA A 1 174 ? 0.603 -6.709 -16.517 1.00 97.12 174 ALA A CA 1
ATOM 1358 C C . ALA A 1 174 ? 0.703 -8.035 -17.291 1.00 97.12 174 ALA A C 1
ATOM 1360 O O . ALA A 1 174 ? -0.135 -8.290 -18.145 1.00 97.12 174 ALA A O 1
ATOM 1361 N N . GLU A 1 175 ? 1.668 -8.900 -16.958 1.00 97.56 175 GLU A N 1
ATOM 1362 C CA . GLU A 1 175 ? 1.764 -10.247 -17.537 1.00 97.56 175 GLU A CA 1
ATOM 1363 C C . GLU A 1 175 ? 0.597 -11.153 -17.097 1.00 97.56 175 GLU A C 1
ATOM 1365 O O . GLU A 1 175 ? 0.031 -11.866 -17.920 1.00 97.56 175 GLU A O 1
ATOM 1370 N N . HIS A 1 176 ? 0.184 -11.099 -15.825 1.00 98.00 176 HIS A N 1
ATOM 1371 C CA . HIS A 1 176 ? -0.915 -11.931 -15.304 1.00 98.00 176 HIS A CA 1
ATOM 1372 C C . HIS A 1 176 ? -2.324 -11.370 -15.562 1.00 98.00 176 HIS A C 1
ATOM 1374 O O . HIS A 1 176 ? -3.303 -12.118 -15.546 1.00 98.00 176 HIS A O 1
ATOM 1380 N N . HIS A 1 177 ? -2.445 -10.060 -15.765 1.00 97.19 177 HIS A N 1
ATOM 1381 C CA . HIS A 1 177 ? -3.715 -9.352 -15.933 1.00 97.19 177 HIS A CA 1
ATOM 1382 C C . HIS A 1 177 ? -3.635 -8.334 -17.090 1.00 97.19 177 HIS A C 1
ATOM 1384 O O . HIS A 1 177 ? -3.810 -7.134 -16.852 1.00 97.19 177 HIS A O 1
ATOM 1390 N N . PRO A 1 178 ? -3.365 -8.785 -18.331 1.00 96.88 178 PRO A N 1
ATOM 1391 C CA . PRO A 1 178 ? -3.053 -7.904 -19.461 1.00 96.88 178 PRO A CA 1
ATOM 1392 C C . PRO A 1 178 ? -4.205 -6.971 -19.851 1.00 96.88 178 PRO A C 1
ATOM 1394 O O . PRO A 1 178 ? -3.967 -5.813 -20.187 1.00 96.88 178 PRO A O 1
ATOM 1397 N N . ASP A 1 179 ? -5.449 -7.436 -19.729 1.00 96.25 179 ASP A N 1
ATOM 1398 C CA . ASP A 1 179 ? -6.643 -6.682 -20.139 1.00 96.25 179 ASP A CA 1
ATOM 1399 C C . ASP A 1 179 ? -7.278 -5.877 -18.990 1.00 96.25 179 ASP A C 1
ATOM 1401 O O . ASP A 1 179 ? -8.365 -5.309 -19.125 1.00 96.25 179 ASP A O 1
ATOM 1405 N N . ALA A 1 180 ? -6.635 -5.840 -17.818 1.00 97.50 180 ALA A N 1
ATOM 1406 C CA . ALA A 1 180 ? -7.185 -5.164 -16.652 1.00 97.50 180 ALA A CA 1
ATOM 1407 C C . ALA A 1 180 ? -6.970 -3.645 -16.710 1.00 97.50 180 ALA A C 1
ATOM 1409 O O . ALA A 1 180 ? -5.861 -3.151 -16.923 1.00 97.50 180 ALA A O 1
ATOM 1410 N N . VAL A 1 181 ? -8.015 -2.880 -16.375 1.00 96.69 181 VAL A N 1
ATOM 1411 C CA . VAL A 1 181 ? -7.871 -1.444 -16.096 1.00 96.69 181 VAL A CA 1
ATOM 1412 C C . VAL A 1 181 ? -6.981 -1.265 -14.867 1.00 96.69 181 VAL A C 1
ATOM 1414 O O . VAL A 1 181 ? -7.318 -1.682 -13.754 1.00 96.69 181 VAL A O 1
ATOM 1417 N N . ARG A 1 182 ? -5.821 -0.629 -15.051 1.00 97.19 182 ARG A N 1
ATOM 1418 C CA . ARG A 1 182 ? -4.810 -0.544 -13.999 1.00 97.19 182 ARG A CA 1
ATOM 1419 C C . ARG A 1 182 ? -5.101 0.591 -13.019 1.00 97.19 182 ARG A C 1
ATOM 1421 O O . ARG A 1 182 ? -4.699 1.730 -13.229 1.00 97.19 182 ARG A O 1
ATOM 1428 N N . LEU A 1 183 ? -5.743 0.277 -11.898 1.00 97.06 183 LEU A N 1
ATOM 1429 C CA . LEU A 1 183 ? -5.931 1.237 -10.808 1.00 97.06 183 LEU A CA 1
ATOM 1430 C C . LEU A 1 183 ? -4.633 1.488 -10.015 1.00 97.06 183 LEU A C 1
ATOM 1432 O O . LEU A 1 183 ? -3.738 0.642 -9.939 1.00 97.06 183 LEU A O 1
ATOM 1436 N N . SER A 1 184 ? -4.542 2.666 -9.402 1.00 94.12 184 SER A N 1
ATOM 1437 C CA . SER A 1 184 ? -3.439 3.116 -8.550 1.00 94.12 184 SER A CA 1
ATOM 1438 C C . SER A 1 184 ? -3.987 3.902 -7.364 1.00 94.12 184 SER A C 1
ATOM 1440 O O . SER A 1 184 ? -4.837 4.763 -7.537 1.00 94.12 184 SER A O 1
ATOM 1442 N N . ILE A 1 185 ? -3.442 3.685 -6.169 1.00 92.19 185 ILE A N 1
ATOM 1443 C CA . ILE A 1 185 ? -3.771 4.492 -4.979 1.00 92.19 185 ILE A CA 1
ATOM 1444 C C . ILE A 1 185 ? -2.992 5.814 -4.895 1.00 92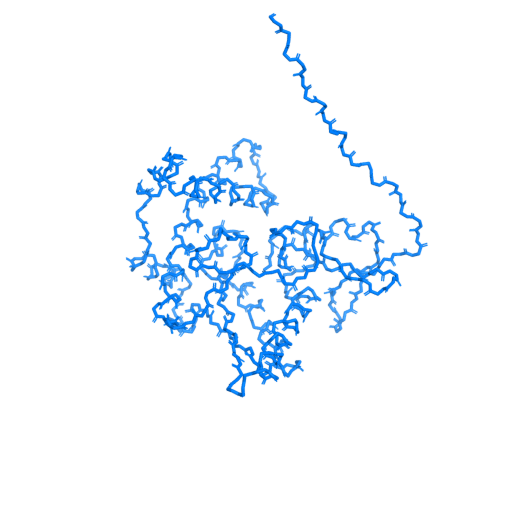.19 185 ILE A C 1
ATOM 1446 O O . ILE A 1 185 ? -3.163 6.584 -3.956 1.00 92.19 185 ILE A O 1
ATOM 1450 N N . HIS A 1 186 ? -2.129 6.081 -5.875 1.00 87.12 186 HIS A N 1
ATOM 1451 C CA . HIS A 1 186 ? -1.428 7.351 -6.039 1.00 87.12 186 HIS A CA 1
ATOM 1452 C C . HIS A 1 186 ? -2.024 8.162 -7.193 1.00 87.12 186 HIS A C 1
ATOM 1454 O O . HIS A 1 186 ? -2.506 7.549 -8.155 1.00 87.12 186 HIS A O 1
ATOM 1460 N N . PRO A 1 187 ? -1.931 9.506 -7.145 1.00 85.88 187 PRO A N 1
ATOM 1461 C CA . PRO A 1 187 ? -2.277 10.370 -8.267 1.00 85.88 187 PRO A CA 1
ATOM 1462 C C . PRO A 1 187 ? -1.531 9.970 -9.541 1.00 85.88 187 PRO A C 1
ATOM 1464 O O . PRO A 1 187 ? -0.354 9.616 -9.489 1.00 85.88 187 PRO A O 1
ATOM 1467 N N . GLN A 1 188 ? -2.220 10.053 -10.675 1.00 87.00 188 GLN A N 1
ATOM 1468 C CA . GLN A 1 188 ? -1.682 9.727 -11.994 1.00 87.00 188 GLN A CA 1
ATOM 1469 C C . GLN A 1 188 ? -1.964 10.888 -12.957 1.00 87.00 188 GLN A C 1
ATOM 1471 O O . GLN A 1 188 ? -3.032 11.503 -12.849 1.00 87.00 188 GLN A O 1
ATOM 1476 N N . PRO A 1 189 ? -1.033 11.228 -13.866 1.00 85.88 189 PRO A N 1
ATOM 1477 C CA . PRO A 1 189 ? -1.284 12.247 -14.875 1.00 85.88 189 PRO A CA 1
ATOM 1478 C C . PRO A 1 189 ? -2.358 11.784 -15.870 1.00 85.88 189 PRO A C 1
ATOM 1480 O O . PRO A 1 189 ? -2.628 10.593 -16.031 1.00 85.88 189 PRO A O 1
ATOM 1483 N N . ARG A 1 190 ? -2.991 12.742 -16.554 1.00 87.25 190 ARG A N 1
ATOM 1484 C CA . ARG A 1 190 ? -3.978 12.438 -17.601 1.00 87.25 190 ARG A CA 1
ATOM 1485 C C . ARG A 1 190 ? -3.304 11.648 -18.726 1.00 87.25 190 ARG A C 1
ATOM 1487 O O . ARG A 1 190 ? -2.219 12.016 -19.157 1.00 87.25 190 ARG A O 1
ATOM 1494 N N . GLY A 1 191 ? -3.957 10.587 -19.197 1.00 86.88 191 GLY A N 1
ATOM 1495 C CA . GLY A 1 191 ? -3.419 9.711 -20.246 1.00 86.88 191 GLY A CA 1
ATOM 1496 C C . GLY A 1 191 ? -2.400 8.675 -19.757 1.00 86.88 191 GLY A C 1
ATOM 1497 O O . GLY A 1 191 ? -1.916 7.891 -20.567 1.00 86.88 191 GLY A O 1
ATOM 1498 N N . ALA A 1 192 ? -2.087 8.630 -18.456 1.00 87.38 192 ALA A N 1
ATOM 1499 C CA . ALA A 1 192 ? -1.260 7.564 -17.903 1.00 87.38 192 ALA A CA 1
ATOM 1500 C C . ALA A 1 192 ? -1.952 6.200 -18.018 1.00 87.38 192 ALA A C 1
ATOM 1502 O O . ALA A 1 192 ? -3.171 6.091 -17.888 1.00 87.38 192 ALA A O 1
ATOM 1503 N N . ALA A 1 193 ? -1.151 5.140 -18.143 1.00 88.75 193 ALA A N 1
ATOM 1504 C CA . ALA A 1 193 ? -1.648 3.763 -18.128 1.00 88.75 193 ALA A CA 1
ATOM 1505 C C . ALA A 1 193 ? -2.327 3.382 -16.798 1.00 88.75 193 ALA A C 1
ATOM 1507 O O . ALA A 1 193 ? -3.113 2.440 -16.747 1.00 88.75 193 ALA A O 1
ATOM 1508 N N . LYS A 1 194 ? -2.007 4.096 -15.710 1.00 92.62 194 LYS A N 1
ATOM 1509 C CA . LYS A 1 194 ? -2.590 3.885 -14.384 1.00 92.62 194 LYS A CA 1
ATOM 1510 C C . LYS A 1 194 ? -3.658 4.935 -14.104 1.00 92.62 194 LYS A C 1
ATOM 1512 O O . LYS A 1 194 ? -3.431 6.122 -14.315 1.00 92.62 194 LYS A O 1
ATOM 1517 N N . PHE A 1 195 ? -4.773 4.516 -13.520 1.00 94.38 195 PHE A N 1
ATOM 1518 C CA . PHE A 1 195 ? -5.850 5.400 -13.092 1.00 94.38 195 PHE A CA 1
ATOM 1519 C C . PHE A 1 195 ? -5.844 5.570 -11.569 1.00 94.38 195 PHE A C 1
ATOM 1521 O O . PHE A 1 195 ? -5.986 4.602 -10.821 1.00 94.38 195 PHE A O 1
ATOM 1528 N N . GLY A 1 196 ? -5.663 6.805 -11.100 1.00 93.69 196 GLY A N 1
ATOM 1529 C CA . GLY A 1 196 ? -5.670 7.129 -9.673 1.00 93.69 196 GLY A 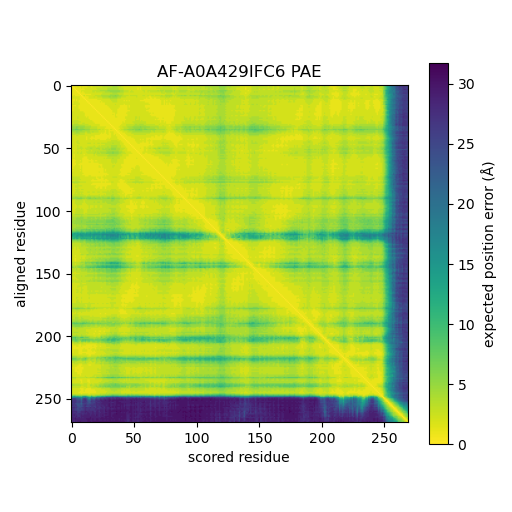CA 1
ATOM 1530 C C . GLY A 1 196 ? -7.065 6.981 -9.056 1.00 93.69 196 GLY A C 1
ATOM 1531 O O . GLY A 1 196 ? -8.004 7.627 -9.511 1.00 93.69 196 GLY A O 1
ATOM 1532 N N . ILE A 1 197 ? -7.199 6.186 -7.994 1.00 94.50 197 ILE A N 1
ATOM 1533 C CA . ILE A 1 197 ? -8.431 6.030 -7.216 1.00 94.50 197 ILE A CA 1
ATOM 1534 C C . ILE A 1 197 ? -8.184 6.383 -5.748 1.00 94.50 197 ILE A C 1
ATOM 1536 O O . ILE A 1 197 ? -7.251 5.890 -5.112 1.00 94.50 197 ILE A O 1
ATOM 1540 N N . ARG A 1 198 ? -9.043 7.242 -5.195 1.00 92.50 198 ARG A N 1
ATOM 1541 C CA . ARG A 1 198 ? -9.069 7.544 -3.762 1.00 92.50 198 ARG A CA 1
ATOM 1542 C C . ARG A 1 198 ? -9.961 6.521 -3.060 1.00 92.50 198 ARG A C 1
ATOM 1544 O O . ARG A 1 198 ? -11.086 6.308 -3.494 1.00 92.50 198 ARG A O 1
ATOM 1551 N N . LEU A 1 199 ? -9.459 5.909 -1.988 1.00 94.31 199 LEU A N 1
ATOM 1552 C CA . LEU A 1 199 ? -10.185 4.859 -1.261 1.00 94.31 199 LEU A CA 1
ATOM 1553 C C . LEU A 1 199 ? -11.113 5.404 -0.173 1.00 94.31 199 LEU A C 1
ATOM 1555 O O . LEU A 1 199 ? -12.192 4.866 0.035 1.00 94.31 199 LEU A O 1
ATOM 1559 N N . LEU A 1 200 ? -10.669 6.439 0.540 1.00 91.81 200 LEU A N 1
ATOM 1560 C CA . LEU A 1 200 ? -11.383 7.079 1.643 1.00 91.81 200 LEU A CA 1
ATOM 1561 C C . LEU A 1 200 ? -11.080 8.573 1.643 1.00 91.81 200 LEU A C 1
ATOM 1563 O O . LEU A 1 200 ? -10.100 9.007 1.030 1.00 91.81 200 LEU A O 1
ATOM 1567 N N . ASP A 1 201 ? -11.896 9.350 2.353 1.00 85.19 201 ASP A N 1
ATOM 1568 C CA . ASP A 1 201 ? -11.583 10.756 2.553 1.00 85.19 201 ASP A CA 1
ATOM 1569 C C . ASP A 1 201 ? -10.339 10.933 3.437 1.00 85.19 201 ASP A C 1
ATOM 1571 O O . ASP A 1 201 ? -10.145 10.259 4.458 1.00 85.19 201 ASP A O 1
ATOM 1575 N N . ALA A 1 202 ? -9.456 11.817 2.988 1.00 84.19 202 ALA A N 1
ATOM 1576 C CA . ALA A 1 202 ? -8.117 11.977 3.521 1.00 84.19 202 ALA A CA 1
ATOM 1577 C C . ALA A 1 202 ? -7.618 13.414 3.298 1.00 84.19 202 ALA A C 1
ATOM 1579 O O . ALA A 1 202 ? -7.968 14.037 2.293 1.00 84.19 202 ALA A O 1
ATOM 1580 N N . PRO A 1 203 ? -6.767 13.943 4.201 1.00 79.56 203 PRO A N 1
ATOM 1581 C CA . PRO A 1 203 ? -6.232 15.303 4.100 1.00 79.56 203 PRO A CA 1
ATOM 1582 C C . PRO A 1 203 ? -5.398 15.546 2.840 1.00 79.56 203 PRO A C 1
ATOM 1584 O O . PRO A 1 203 ? -5.275 16.685 2.396 1.00 79.56 203 PRO A O 1
ATOM 1587 N N . ASP A 1 204 ? -4.804 14.495 2.282 1.00 84.00 204 ASP A N 1
ATOM 1588 C CA . ASP A 1 204 ? -4.009 14.561 1.069 1.00 84.00 204 ASP A CA 1
ATOM 1589 C C . ASP A 1 204 ? -4.237 13.318 0.199 1.00 84.00 204 ASP A C 1
ATOM 1591 O O . ASP A 1 204 ? -4.706 12.278 0.661 1.00 84.00 204 ASP A O 1
ATOM 1595 N N . ALA A 1 205 ? -3.902 13.434 -1.087 1.00 81.94 205 ALA A N 1
ATOM 1596 C CA . ALA A 1 205 ? -4.121 12.380 -2.076 1.00 81.94 205 ALA A CA 1
ATOM 1597 C C . ALA A 1 205 ? -3.121 11.205 -1.993 1.00 81.94 205 ALA A C 1
ATOM 1599 O O . ALA A 1 205 ? -3.190 10.298 -2.818 1.00 81.94 205 ALA A O 1
ATOM 1600 N N . TRP A 1 206 ? -2.172 11.234 -1.055 1.00 83.56 206 TRP A N 1
ATOM 1601 C CA . TRP A 1 206 ? -1.149 10.202 -0.857 1.00 83.56 206 TRP A CA 1
ATOM 1602 C C . TRP A 1 206 ? -1.428 9.314 0.355 1.00 83.56 206 TRP A C 1
ATOM 1604 O O . TRP A 1 206 ? -0.856 8.227 0.460 1.00 83.56 206 TRP A O 1
ATOM 1614 N N . MET A 1 207 ? -2.282 9.762 1.272 1.00 90.50 207 MET A N 1
ATOM 1615 C CA . MET A 1 207 ? -2.644 9.000 2.453 1.00 90.50 207 MET A CA 1
ATOM 1616 C C . MET A 1 207 ? -3.539 7.813 2.085 1.00 90.50 207 MET A C 1
ATOM 1618 O O . MET A 1 207 ? -4.602 7.957 1.483 1.00 90.50 207 MET A O 1
ATOM 1622 N N . THR A 1 208 ? -3.105 6.622 2.490 1.00 94.50 208 THR A N 1
ATOM 1623 C CA . THR A 1 208 ? -3.822 5.359 2.299 1.00 94.50 208 THR A CA 1
ATOM 1624 C C . THR A 1 208 ? -4.133 4.710 3.648 1.00 94.50 208 THR A C 1
ATOM 1626 O O . THR A 1 208 ? -3.455 5.013 4.638 1.00 94.50 208 THR A O 1
ATOM 1629 N N . PRO A 1 209 ? -5.117 3.791 3.715 1.00 96.81 209 PRO A N 1
ATOM 1630 C CA . PRO A 1 209 ? -5.512 3.143 4.966 1.00 96.81 209 PRO A CA 1
ATOM 1631 C C . PRO A 1 209 ? -4.344 2.524 5.736 1.00 96.81 209 PRO A C 1
ATOM 1633 O O . PRO A 1 209 ? -4.256 2.680 6.949 1.00 96.81 209 PRO A O 1
ATOM 1636 N N . TRP A 1 210 ? -3.374 1.925 5.042 1.00 96.38 210 TRP A N 1
ATOM 1637 C CA . TRP A 1 210 ? -2.225 1.272 5.673 1.00 96.38 210 TRP A CA 1
ATOM 1638 C C . TRP A 1 210 ? -1.134 2.222 6.184 1.00 96.38 210 TRP A C 1
ATOM 1640 O O . TRP A 1 210 ? -0.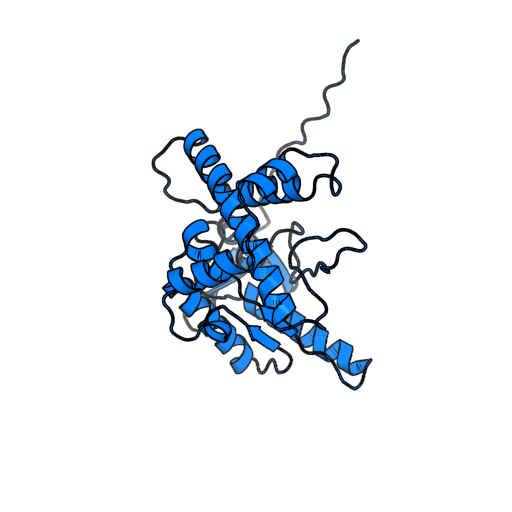146 1.760 6.757 1.00 96.38 210 TRP A O 1
ATOM 1650 N N . HIS A 1 211 ? -1.315 3.533 6.028 1.00 95.06 211 HIS A N 1
ATOM 1651 C CA . HIS A 1 211 ? -0.443 4.584 6.560 1.00 95.06 211 HIS A CA 1
ATOM 1652 C C . HIS A 1 211 ? -1.154 5.501 7.566 1.00 95.06 211 HIS A C 1
ATOM 1654 O O . HIS A 1 211 ? -0.603 6.544 7.925 1.00 95.06 211 HIS A O 1
ATOM 1660 N N . ALA A 1 212 ? -2.363 5.131 7.987 1.00 95.94 212 ALA A N 1
ATOM 1661 C CA . ALA A 1 212 ? -3.247 5.935 8.817 1.00 95.94 212 ALA A CA 1
ATOM 1662 C C . ALA A 1 212 ? -4.157 5.038 9.678 1.00 95.94 212 ALA A C 1
ATOM 1664 O O . ALA A 1 212 ? -4.092 3.808 9.625 1.00 95.94 212 ALA A O 1
ATOM 1665 N N . CYS A 1 213 ? -5.036 5.667 10.449 1.00 97.06 213 CYS A N 1
ATOM 1666 C CA . CYS A 1 213 ? -6.226 5.055 11.019 1.00 97.06 213 CYS A CA 1
ATOM 1667 C C . CYS A 1 213 ? -7.451 5.942 10.753 1.00 97.06 213 CYS A C 1
ATOM 1669 O O . CYS A 1 213 ? -7.338 7.097 10.335 1.00 97.06 213 CYS A O 1
ATOM 1671 N N . VAL A 1 214 ? -8.636 5.383 10.985 1.00 97.62 214 VAL A N 1
ATOM 1672 C CA . VAL A 1 214 ? -9.904 6.108 10.867 1.00 97.62 214 VAL A CA 1
ATOM 1673 C C . VAL A 1 214 ? -10.188 6.902 12.143 1.00 97.62 214 VAL A C 1
ATOM 1675 O O . VAL A 1 214 ? -10.095 6.357 13.243 1.00 97.62 214 VAL A O 1
ATOM 1678 N N . LEU A 1 215 ? -10.611 8.156 11.981 1.00 96.88 215 LEU A N 1
ATOM 1679 C CA . LEU A 1 215 ? -11.376 8.915 12.969 1.00 96.88 215 LEU A CA 1
ATOM 1680 C C . LEU A 1 215 ? -12.824 9.039 12.475 1.00 96.88 215 LEU A C 1
ATOM 1682 O O . LEU A 1 215 ? -13.063 9.529 11.369 1.00 96.88 215 LEU A O 1
ATOM 1686 N N . ARG A 1 216 ? -13.782 8.595 13.292 1.00 95.94 216 ARG A N 1
ATOM 1687 C CA . ARG A 1 216 ? -15.214 8.846 13.093 1.00 95.94 216 ARG A CA 1
ATOM 1688 C C . ARG A 1 216 ? -15.605 10.143 13.782 1.00 95.94 216 ARG A C 1
ATOM 1690 O O . ARG A 1 216 ? -15.395 10.272 14.987 1.00 95.94 216 ARG A O 1
ATOM 1697 N N . GLN A 1 217 ? -16.159 11.065 13.016 1.00 92.00 217 GLN A N 1
ATOM 1698 C CA . GLN A 1 217 ? -16.615 12.368 13.479 1.00 92.00 217 GLN A CA 1
ATOM 1699 C C . GLN A 1 217 ? -18.006 12.264 14.112 1.00 92.00 217 GLN A C 1
ATOM 1701 O O . GLN A 1 217 ? -18.743 11.303 13.864 1.00 92.00 217 GLN A O 1
ATOM 1706 N N . ALA A 1 218 ? -18.367 13.253 14.930 1.00 89.44 218 ALA A N 1
ATOM 1707 C CA . ALA A 1 218 ? -19.665 13.281 15.610 1.00 89.44 218 ALA A CA 1
ATOM 1708 C C . ALA A 1 218 ? -20.869 13.321 14.643 1.00 89.44 218 ALA A C 1
ATOM 1710 O O . ALA A 1 218 ? -21.939 12.815 14.974 1.00 89.44 218 ALA A O 1
ATOM 1711 N N . ASP A 1 219 ? -20.687 13.873 13.441 1.00 89.12 219 ASP A N 1
ATOM 1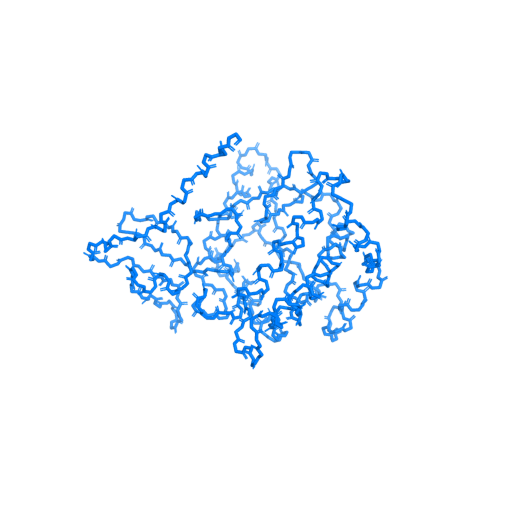712 C CA . ASP A 1 219 ? -21.690 13.940 12.368 1.00 89.12 219 ASP A CA 1
ATOM 1713 C C . ASP A 1 219 ? -21.794 12.647 11.530 1.00 89.12 219 ASP A C 1
ATOM 1715 O O . ASP A 1 219 ? -22.547 12.584 10.559 1.00 89.12 219 ASP A O 1
ATOM 1719 N N . GLY A 1 220 ? -21.041 11.602 11.892 1.00 87.44 220 GLY A N 1
ATOM 1720 C CA . GLY A 1 220 ? -20.962 10.345 11.146 1.00 87.44 220 GLY A CA 1
ATOM 1721 C C . GLY A 1 220 ? -19.908 10.338 10.035 1.00 87.44 220 GLY A C 1
ATOM 1722 O O . GLY A 1 220 ? -19.682 9.284 9.429 1.00 87.44 220 GLY A O 1
ATOM 1723 N N . GLY A 1 221 ? -19.225 11.463 9.803 1.00 91.12 221 GLY A N 1
ATOM 1724 C CA . GLY A 1 221 ? -18.106 11.585 8.878 1.00 91.12 221 GLY A CA 1
ATOM 1725 C C . GLY A 1 221 ? -16.945 10.652 9.224 1.00 91.12 221 GLY A C 1
ATOM 1726 O O . GLY A 1 221 ? -16.751 10.228 10.368 1.00 91.12 221 GLY A O 1
ATOM 1727 N N . VAL A 1 222 ? -16.160 10.297 8.209 1.00 93.38 222 VAL A N 1
ATOM 1728 C CA . VAL A 1 222 ? -14.974 9.448 8.352 1.00 93.38 222 VAL A CA 1
ATOM 1729 C C . VAL A 1 222 ? -13.794 10.132 7.695 1.00 93.38 222 VAL A C 1
ATOM 1731 O O . VAL A 1 222 ? -13.863 10.488 6.523 1.00 93.38 222 VAL A O 1
ATOM 1734 N N . ARG A 1 223 ? -12.680 10.217 8.424 1.00 93.12 223 ARG A N 1
ATOM 1735 C CA . ARG A 1 223 ? -11.425 10.763 7.911 1.00 93.12 223 ARG A CA 1
ATOM 1736 C C . ARG A 1 223 ? -10.244 9.872 8.268 1.00 93.12 223 ARG A C 1
ATOM 1738 O O . ARG A 1 223 ? -10.164 9.355 9.383 1.00 93.12 223 ARG A O 1
ATOM 1745 N N . LEU A 1 224 ? -9.303 9.725 7.336 1.00 95.62 224 LEU A N 1
ATOM 1746 C CA . LEU A 1 224 ? -7.995 9.141 7.628 1.00 95.62 224 LEU A CA 1
ATOM 1747 C C . LEU A 1 224 ? -7.071 10.164 8.301 1.00 95.62 224 LEU A C 1
ATOM 1749 O O . LEU A 1 224 ? -6.916 11.288 7.820 1.00 95.62 224 LEU A O 1
ATOM 1753 N N . LEU A 1 225 ? -6.442 9.756 9.403 1.00 94.94 225 LEU A N 1
ATOM 1754 C CA . LEU A 1 225 ? -5.454 10.532 10.154 1.00 94.94 225 LEU A CA 1
ATOM 1755 C C . LEU A 1 225 ? -4.303 9.634 10.614 1.00 94.94 225 LEU A C 1
ATOM 1757 O O . LEU A 1 225 ? -4.444 8.417 10.717 1.00 94.94 225 LEU A O 1
ATOM 1761 N N . ARG A 1 226 ? -3.155 10.232 10.947 1.00 95.25 226 ARG A N 1
ATOM 1762 C CA . ARG A 1 226 ? -2.102 9.501 11.664 1.00 95.25 226 ARG A CA 1
ATOM 1763 C C . ARG A 1 226 ? -2.611 9.133 13.060 1.00 95.25 226 ARG A C 1
ATOM 1765 O O . ARG A 1 226 ? -3.269 9.947 13.707 1.00 95.25 226 ARG A O 1
ATOM 1772 N N . ALA A 1 227 ? -2.273 7.938 13.541 1.00 96.06 227 ALA A N 1
ATOM 1773 C CA . ALA A 1 227 ? -2.731 7.436 14.838 1.00 96.06 227 ALA A CA 1
ATOM 1774 C C . ALA A 1 227 ? -2.433 8.385 16.011 1.00 96.06 227 ALA A C 1
ATOM 1776 O O . ALA A 1 227 ? -3.299 8.586 16.858 1.00 96.06 227 ALA A O 1
ATOM 1777 N N . ALA A 1 228 ? -1.261 9.026 16.029 1.00 95.62 228 ALA A N 1
ATOM 1778 C CA . ALA A 1 228 ? -0.912 10.011 17.053 1.00 95.62 228 ALA A CA 1
ATOM 1779 C C . ALA A 1 228 ? -1.839 11.243 17.045 1.00 95.62 228 ALA A C 1
ATOM 1781 O O . ALA A 1 228 ? -2.183 11.760 18.106 1.00 95.62 228 ALA A O 1
ATOM 1782 N N . ASP A 1 229 ? -2.278 11.693 15.866 1.00 95.06 229 ASP A N 1
ATOM 1783 C CA . ASP A 1 229 ? -3.206 12.820 15.738 1.00 95.06 229 ASP A CA 1
ATOM 1784 C C . ASP A 1 229 ? -4.629 12.395 16.124 1.00 95.06 229 ASP A C 1
ATOM 1786 O O . ASP A 1 229 ? -5.300 13.089 16.886 1.00 95.06 229 ASP A O 1
ATOM 1790 N N . ALA A 1 230 ? -5.071 11.217 15.674 1.00 95.19 230 ALA A N 1
ATOM 1791 C CA . ALA A 1 230 ? -6.380 10.669 16.026 1.00 95.19 230 ALA A CA 1
ATOM 1792 C C . ALA A 1 230 ? -6.526 10.432 17.542 1.00 95.19 230 ALA A C 1
ATOM 1794 O O . ALA A 1 230 ? -7.570 10.744 18.114 1.00 95.19 230 ALA A O 1
ATOM 1795 N N . ALA A 1 231 ? -5.462 9.973 18.210 1.00 95.88 231 ALA A N 1
ATOM 1796 C CA . ALA A 1 231 ? -5.429 9.775 19.659 1.00 95.88 231 ALA A CA 1
ATOM 1797 C C . ALA A 1 231 ? -5.604 11.070 20.466 1.00 95.88 231 ALA A C 1
ATOM 1799 O O . ALA A 1 231 ? -6.078 11.026 21.598 1.00 95.88 231 ALA A O 1
ATOM 1800 N N . ARG A 1 232 ? -5.242 12.226 19.896 1.00 95.50 232 ARG A N 1
ATOM 1801 C CA . ARG A 1 232 ? -5.451 13.536 20.532 1.00 95.50 232 ARG A CA 1
ATOM 1802 C C . ARG A 1 232 ? -6.878 14.055 20.381 1.00 95.50 232 ARG A C 1
ATOM 1804 O O . ARG A 1 232 ? -7.285 14.915 21.155 1.00 95.50 232 ARG A O 1
ATOM 1811 N N . LEU A 1 233 ? -7.595 13.590 19.361 1.00 94.44 233 LEU A N 1
ATOM 1812 C CA . LEU A 1 233 ? -8.928 14.075 18.994 1.00 94.44 233 LEU A CA 1
ATOM 1813 C C . LEU A 1 233 ? -10.048 13.154 19.486 1.00 94.44 233 LEU A C 1
ATOM 1815 O O . LEU A 1 233 ? -11.201 13.572 19.574 1.00 94.44 233 LEU A O 1
ATOM 1819 N N . GLY A 1 234 ? -9.737 11.893 19.786 1.00 94.69 234 GLY A N 1
ATOM 1820 C CA . GLY A 1 234 ? -10.758 10.890 20.032 1.00 94.69 234 GLY A CA 1
ATOM 1821 C C . GLY A 1 234 ? -10.336 9.744 20.935 1.00 94.69 234 GLY A C 1
ATOM 1822 O O . GLY A 1 234 ? -9.185 9.607 21.344 1.00 94.69 234 GLY A O 1
ATOM 1823 N N . ARG A 1 235 ? -11.305 8.875 21.222 1.00 96.12 235 ARG A N 1
ATOM 1824 C CA . ARG A 1 235 ? -11.117 7.647 22.002 1.00 96.12 235 ARG A CA 1
ATOM 1825 C C . ARG A 1 235 ? -10.951 6.453 21.070 1.00 96.12 235 ARG A C 1
ATOM 1827 O O . ARG A 1 235 ? -11.725 6.300 20.127 1.00 96.12 235 ARG A O 1
ATOM 1834 N N . LEU A 1 236 ? -9.988 5.583 21.369 1.00 97.50 236 LEU A N 1
ATOM 1835 C CA . LEU A 1 236 ? -9.796 4.336 20.632 1.00 97.50 236 LEU A CA 1
ATOM 1836 C C . LEU A 1 236 ? -10.971 3.377 20.875 1.00 97.50 236 LEU A C 1
ATOM 1838 O O . LEU A 1 236 ? -11.315 3.053 22.013 1.00 97.50 236 LEU A O 1
ATOM 1842 N N . VAL A 1 237 ? -11.566 2.898 19.790 1.00 97.81 237 VAL A N 1
ATOM 1843 C CA . VAL A 1 237 ? -12.604 1.869 19.772 1.00 97.81 237 VAL A CA 1
ATOM 1844 C C . VAL A 1 237 ? -11.970 0.526 19.455 1.00 97.81 237 VAL A C 1
ATOM 1846 O O . VAL A 1 237 ? -11.160 0.406 18.531 1.00 97.81 237 VAL A O 1
ATOM 1849 N N . HIS A 1 238 ? -12.387 -0.490 20.205 1.00 97.44 238 HIS A N 1
ATOM 1850 C CA . HIS A 1 238 ? -12.043 -1.876 19.936 1.00 97.44 238 HIS A CA 1
ATOM 1851 C C . HIS A 1 238 ? -13.220 -2.586 19.268 1.00 97.44 238 HIS A C 1
ATOM 1853 O O . HIS A 1 238 ? -14.376 -2.357 19.624 1.00 97.44 238 HIS A O 1
ATOM 1859 N N . ARG A 1 239 ? -12.921 -3.455 18.306 1.00 94.38 239 ARG A N 1
ATOM 1860 C CA . ARG A 1 239 ? -13.869 -4.393 17.701 1.00 94.38 239 ARG A CA 1
ATOM 1861 C C . ARG A 1 239 ? -13.244 -5.780 17.764 1.00 94.38 239 ARG A C 1
ATOM 1863 O O . ARG A 1 239 ? -12.067 -5.922 17.446 1.00 94.38 239 ARG A O 1
ATOM 1870 N N . ASP A 1 240 ? -14.009 -6.765 18.224 1.00 91.12 240 ASP A N 1
ATOM 1871 C CA . ASP A 1 240 ? -13.556 -8.156 18.371 1.00 91.12 240 ASP A CA 1
ATOM 1872 C C . ASP A 1 240 ? -12.242 -8.267 19.172 1.00 91.12 240 ASP A C 1
ATOM 1874 O O . ASP A 1 240 ? -11.306 -8.976 18.805 1.00 91.12 240 ASP A O 1
ATOM 1878 N N . GLY A 1 241 ? -12.136 -7.476 20.248 1.00 93.38 241 GLY A N 1
ATOM 1879 C CA . GLY A 1 241 ? -10.956 -7.430 21.118 1.00 93.38 241 GLY A CA 1
ATOM 1880 C C . GLY A 1 241 ? -9.723 -6.738 20.522 1.00 93.38 241 GLY A C 1
ATOM 1881 O O . GLY A 1 241 ? -8.663 -6.766 21.142 1.00 93.38 241 GLY A O 1
ATOM 1882 N N . ARG A 1 242 ? -9.821 -6.105 19.344 1.00 94.75 242 ARG A N 1
ATOM 1883 C CA . ARG A 1 242 ? -8.690 -5.458 18.653 1.00 94.75 242 ARG A CA 1
ATOM 1884 C C . ARG A 1 242 ? -8.926 -3.963 18.414 1.00 94.75 242 ARG A C 1
ATOM 1886 O O . ARG A 1 242 ? -10.068 -3.577 18.158 1.00 94.75 242 ARG A O 1
ATOM 1893 N N . PRO A 1 243 ? -7.876 -3.118 18.441 1.00 97.06 243 PRO A N 1
ATOM 1894 C CA . PRO A 1 243 ? -7.965 -1.721 18.014 1.00 97.06 243 PRO A CA 1
ATOM 1895 C C . PRO A 1 243 ? -8.568 -1.604 16.609 1.00 97.06 243 PRO A C 1
ATOM 1897 O O . PRO A 1 243 ? -8.123 -2.288 15.690 1.00 97.06 243 PRO A O 1
ATOM 1900 N N . SER A 1 244 ? -9.578 -0.748 16.437 1.00 97.62 244 SER A N 1
ATOM 1901 C CA . SER A 1 244 ? -10.310 -0.620 15.169 1.00 97.62 244 SER A CA 1
ATOM 1902 C C . SER A 1 244 ? -10.221 0.779 14.564 1.00 97.62 244 SER A C 1
ATOM 1904 O O . SER A 1 244 ? -9.879 0.916 13.393 1.00 97.62 244 SER A O 1
ATOM 1906 N N . HIS A 1 245 ? -10.561 1.813 15.330 1.00 97.94 245 HIS A N 1
ATOM 1907 C CA . HIS A 1 245 ? -10.570 3.212 14.893 1.00 97.94 245 HIS A CA 1
ATOM 1908 C C . HIS A 1 245 ? -10.728 4.137 16.098 1.00 97.94 245 HIS A C 1
ATOM 1910 O O . HIS A 1 245 ? -11.013 3.673 17.198 1.00 97.94 245 HIS A O 1
ATOM 1916 N N . TYR A 1 246 ? -10.590 5.442 15.894 1.00 97.94 246 TYR A N 1
ATOM 1917 C CA . TYR A 1 246 ? -10.949 6.451 16.885 1.00 97.94 246 TYR A CA 1
ATOM 1918 C C . TYR A 1 246 ? -12.352 7.001 16.626 1.00 97.94 246 TYR A C 1
ATOM 1920 O O . TYR A 1 246 ? -12.787 7.104 15.479 1.00 97.94 246 TYR A O 1
ATOM 1928 N N . VAL A 1 247 ? -13.048 7.386 17.693 1.00 96.81 247 VAL A N 1
ATOM 1929 C CA . VAL A 1 247 ? -14.262 8.216 17.638 1.00 96.81 247 VAL A CA 1
ATOM 1930 C C . VAL A 1 247 ? -13.956 9.567 18.263 1.00 96.81 247 VAL A C 1
ATOM 1932 O O . VAL A 1 247 ? -13.350 9.617 19.335 1.00 96.81 247 VAL A O 1
ATOM 1935 N N . GLU A 1 248 ? -14.338 10.644 17.587 1.00 94.69 248 GLU A N 1
ATOM 1936 C CA . GLU A 1 248 ? -14.146 12.015 18.055 1.00 94.69 248 GLU A CA 1
ATOM 1937 C C . GLU A 1 248 ? -14.770 12.194 19.445 1.00 94.69 248 GLU A C 1
ATOM 1939 O O . GLU A 1 248 ? -15.884 11.739 19.718 1.00 94.69 248 GLU A O 1
ATOM 1944 N N . GLY A 1 249 ? -14.008 12.787 20.364 1.00 84.25 249 GLY A N 1
ATOM 1945 C CA . GLY A 1 249 ? -14.511 13.101 21.696 1.00 84.25 249 GLY A CA 1
ATOM 1946 C C . GLY A 1 249 ? -15.432 14.319 21.649 1.00 84.25 249 GLY A C 1
ATOM 1947 O O . GLY A 1 249 ? -15.218 15.225 20.855 1.00 84.25 249 GLY A O 1
ATOM 1948 N N . ALA A 1 250 ? -16.402 14.411 22.563 1.00 64.44 250 ALA A N 1
ATOM 1949 C CA . ALA A 1 250 ? -17.282 15.582 22.704 1.00 64.44 250 ALA A CA 1
ATOM 1950 C C . ALA A 1 250 ? -16.558 16.879 23.164 1.00 64.44 250 ALA A C 1
ATOM 1952 O O . ALA A 1 250 ? -17.197 17.853 23.557 1.00 64.44 250 ALA A O 1
ATOM 1953 N N . GLY A 1 251 ? -15.222 16.901 23.158 1.00 54.56 251 GLY A N 1
ATOM 1954 C CA . GLY A 1 251 ? -14.413 18.044 23.558 1.00 54.56 251 GLY A CA 1
ATOM 1955 C C . GLY A 1 251 ? -14.184 18.985 22.381 1.00 54.56 251 GLY A C 1
ATOM 1956 O O . GLY A 1 251 ? -13.665 18.572 21.348 1.00 54.56 251 GLY A O 1
ATOM 1957 N N . ARG A 1 252 ? -14.545 20.261 22.555 1.00 44.88 252 ARG A N 1
ATOM 1958 C CA . ARG A 1 252 ? -14.242 21.362 21.625 1.00 44.88 252 ARG A CA 1
ATOM 1959 C C . ARG A 1 252 ? -12.796 21.219 21.110 1.00 44.88 252 ARG A C 1
ATOM 1961 O O . ARG A 1 252 ? -11.891 21.153 21.947 1.00 44.88 252 ARG A O 1
ATOM 1968 N N . PRO A 1 253 ? -12.543 21.179 19.789 1.00 46.34 253 PRO A N 1
ATOM 1969 C CA . PRO A 1 253 ? -11.186 21.014 19.291 1.00 46.34 253 PRO A CA 1
ATOM 1970 C C . PRO A 1 253 ? -10.338 22.194 19.772 1.00 46.34 253 PRO A C 1
ATOM 1972 O O . PRO A 1 253 ? -10.662 23.354 19.510 1.00 46.34 253 PRO A O 1
ATOM 1975 N N . ALA A 1 254 ? -9.248 21.910 20.489 1.00 48.53 254 ALA A N 1
ATOM 1976 C CA . ALA A 1 254 ? -8.211 22.910 20.696 1.00 48.53 254 ALA A CA 1
ATOM 1977 C C . ALA A 1 254 ? -7.707 23.334 19.305 1.00 48.53 254 ALA A C 1
ATOM 1979 O O . ALA A 1 254 ? -7.447 22.455 18.475 1.00 48.53 254 ALA A O 1
ATOM 1980 N N . PRO A 1 255 ? -7.593 24.640 19.007 1.00 41.03 255 PRO A N 1
ATOM 1981 C CA . PRO A 1 255 ? -7.239 25.091 17.672 1.00 41.03 255 PRO A CA 1
ATOM 1982 C C . PRO A 1 255 ? -5.892 24.491 17.271 1.00 41.03 255 PRO A C 1
ATOM 1984 O O . PRO A 1 255 ? -4.858 24.745 17.893 1.00 41.03 255 PRO A O 1
ATOM 1987 N N . VAL A 1 256 ? -5.911 23.678 16.215 1.00 50.62 256 VAL A N 1
ATOM 1988 C CA . VAL A 1 256 ? -4.698 23.234 15.541 1.00 50.62 256 VAL A CA 1
ATOM 1989 C C . VAL A 1 256 ? -4.051 24.490 14.970 1.00 50.62 256 VAL A C 1
ATOM 1991 O O . VAL A 1 256 ? -4.536 25.059 13.994 1.00 50.62 256 VAL A O 1
ATOM 1994 N N . ARG A 1 257 ? -2.962 24.958 15.590 1.00 39.81 257 ARG A N 1
ATOM 1995 C CA . ARG A 1 257 ? -2.088 25.951 14.962 1.00 39.81 257 ARG A CA 1
ATOM 1996 C C . ARG A 1 257 ? -1.472 25.297 13.731 1.00 39.81 257 ARG A C 1
ATOM 1998 O O . ARG A 1 257 ? -0.505 24.546 13.839 1.00 39.81 257 ARG A O 1
ATOM 2005 N N . LEU A 1 258 ? -2.050 25.572 12.565 1.00 39.69 258 LEU A N 1
ATOM 2006 C CA . LEU A 1 258 ? -1.355 25.386 11.300 1.00 39.69 258 LEU A CA 1
ATOM 2007 C C . LEU A 1 258 ? -0.073 26.236 11.364 1.00 39.69 258 LEU A C 1
ATOM 2009 O O . LEU A 1 258 ? -0.149 27.394 11.789 1.00 39.69 258 LEU A O 1
ATOM 2013 N N . PRO A 1 259 ? 1.107 25.696 11.010 1.00 39.69 259 PRO A N 1
ATOM 2014 C CA . PRO A 1 259 ? 2.308 26.512 10.920 1.00 39.69 259 PRO A CA 1
ATOM 2015 C C . PRO A 1 259 ? 2.041 27.657 9.940 1.00 39.69 259 PRO A C 1
ATOM 2017 O O . PRO A 1 259 ? 1.524 27.430 8.844 1.00 39.69 259 PRO A O 1
ATOM 2020 N N . ALA A 1 260 ? 2.341 28.883 10.373 1.00 39.75 260 ALA A N 1
ATOM 2021 C CA . ALA A 1 260 ? 2.158 30.081 9.569 1.00 39.75 260 ALA A CA 1
ATOM 2022 C C . ALA A 1 260 ? 2.825 29.885 8.203 1.00 39.75 260 ALA A C 1
ATOM 2024 O O . ALA A 1 260 ? 3.994 29.500 8.123 1.00 39.75 260 ALA A O 1
ATOM 2025 N N . GLN A 1 261 ? 2.069 30.128 7.133 1.00 37.75 261 GLN A N 1
ATOM 2026 C CA . GLN A 1 261 ? 2.643 30.228 5.801 1.00 37.75 261 GLN A CA 1
ATOM 2027 C C . GLN A 1 261 ? 3.652 31.375 5.831 1.00 37.75 261 GLN A C 1
ATOM 2029 O O . GLN A 1 261 ? 3.293 32.515 6.120 1.00 37.75 261 GLN A O 1
ATOM 2034 N N . VAL A 1 262 ? 4.923 31.057 5.589 1.00 40.53 262 VAL A N 1
ATOM 2035 C CA . VAL A 1 262 ? 5.965 32.062 5.383 1.00 40.53 262 VAL A CA 1
ATOM 2036 C C . VAL A 1 262 ? 5.570 32.834 4.121 1.00 40.53 262 VAL A C 1
ATOM 2038 O O . VAL A 1 262 ? 5.463 32.206 3.063 1.00 40.53 262 VAL A O 1
ATOM 2041 N N . PRO A 1 263 ? 5.293 34.147 4.197 1.00 38.00 263 PRO A N 1
ATOM 2042 C CA . PRO A 1 263 ? 4.968 34.914 3.007 1.00 38.00 263 PRO A CA 1
ATOM 2043 C C . PRO A 1 263 ? 6.177 34.912 2.060 1.00 38.00 263 PRO A C 1
ATOM 2045 O O . PRO A 1 263 ? 7.320 34.910 2.531 1.00 38.00 263 PRO A O 1
ATOM 2048 N N . PRO A 1 264 ? 5.958 34.900 0.735 1.00 40.56 264 PRO A N 1
ATOM 2049 C CA . PRO A 1 264 ? 7.049 34.958 -0.223 1.00 40.56 264 PRO A CA 1
ATOM 2050 C C . PRO A 1 264 ? 7.852 36.237 0.016 1.00 40.56 264 PRO A C 1
ATOM 2052 O O . PRO A 1 264 ? 7.317 37.346 0.011 1.00 40.56 264 PRO A O 1
ATOM 2055 N N . SER A 1 265 ? 9.148 36.063 0.262 1.00 44.81 265 SER A N 1
ATOM 2056 C CA . SER A 1 265 ? 10.109 37.150 0.366 1.00 44.81 265 SER A CA 1
ATOM 2057 C C . SER A 1 265 ? 10.055 37.985 -0.909 1.00 44.81 265 SER A C 1
ATOM 2059 O O . SER A 1 265 ? 10.379 37.490 -1.990 1.00 44.81 265 SER A O 1
ATOM 2061 N N . ALA A 1 266 ? 9.653 39.247 -0.779 1.00 37.81 266 ALA A N 1
ATOM 2062 C CA . ALA A 1 266 ? 9.793 40.229 -1.836 1.00 37.81 266 ALA A CA 1
ATOM 2063 C C . ALA A 1 266 ? 11.286 40.384 -2.164 1.00 37.81 266 ALA A C 1
ATOM 2065 O O . ALA A 1 266 ? 12.065 40.893 -1.358 1.00 37.81 266 ALA A O 1
ATOM 2066 N N . THR A 1 267 ? 11.681 39.926 -3.348 1.00 42.69 267 THR A N 1
ATOM 2067 C CA . THR A 1 267 ? 12.933 40.302 -4.004 1.00 42.69 267 THR A CA 1
ATOM 2068 C C . THR A 1 267 ? 13.023 41.826 -4.049 1.00 42.69 267 THR A C 1
ATOM 2070 O O . THR A 1 267 ? 12.235 42.482 -4.733 1.00 42.69 267 THR A O 1
ATOM 2073 N N . ARG A 1 268 ? 13.969 42.395 -3.295 1.00 41.72 268 ARG A N 1
ATOM 2074 C CA . ARG A 1 268 ? 14.476 43.743 -3.558 1.00 41.72 268 ARG A CA 1
ATOM 2075 C C . ARG A 1 268 ? 15.431 43.670 -4.751 1.00 41.72 268 ARG A C 1
ATOM 2077 O O . ARG A 1 268 ? 16.127 42.672 -4.916 1.00 41.72 268 ARG A O 1
ATOM 2084 N N . ARG A 1 269 ? 15.339 44.717 -5.570 1.00 38.47 269 ARG A N 1
ATOM 2085 C CA . ARG A 1 269 ? 16.162 45.023 -6.744 1.00 38.47 269 ARG A CA 1
ATOM 2086 C C . ARG A 1 269 ? 17.653 44.943 -6.454 1.00 38.47 269 ARG A C 1
ATOM 2088 O O . ARG A 1 269 ? 18.022 45.269 -5.304 1.00 38.47 269 ARG A O 1
#

Secondary structure (DSSP, 8-state):
--S-TTT-S-SS--HHHHHHHHHHHHHHHHHHTTSTT---EEEE--HHHHHHHHT--HHHHHHHHHHHHHHHHHTT-TTEEEE-HHHHHTT--HHHHHHHHHHHHPPPHHHHHHHHH-SSGGGGHHHHHHHHHHHHHHHH--S--S-HHHHHHHHHHHHHHHHHHHHHHHHHHHHH-TTS-EEESS---TT-SEEE---S--SSTT--GGG-EEEE-TTS-EEEE-HHHHHHHEEEEEETTEEEEEEE-SS-PPP--PPPPPPP-----

Nearest PDB structures (foldseek):
  3e59-assembly1_A  TM=9.216E-01  e=1.737E-26  Pseudomonas aeruginosa
  3e59-assembly2_B  TM=9.139E-01  e=3.219E-25  Pseudomonas aeruginosa
  3e59-assembly3_C  TM=9.072E-01  e=5.023E-24  Pseudomonas aeruginosa
  5v8e-assembly2_B  TM=3.991E-01  e=1.173E+00  Bacillus cereus ATCC 10987